Protein AF-0000000080285003 (afdb_homodimer)

pLDDT: mean 96.47, std 3.68, range [82.44, 99.0]

Nearest PDB structures (foldseek):
  4fdf-assembly1_B  TM=9.930E-01  e=4.487E-23  Mycobacterium tuberculosis
  4fdf-assembly1_A  TM=9.973E-01  e=3.218E-20  Mycobacterium tuberculosis
  3jqk-assembly1_A  TM=9.536E-01  e=2.136E-18  Thermus thermophilus HB8
  2ekn-assembly1_A  TM=9.856E-01  e=1.912E-17  Pyrococcus horikoshii OT3
  2ohd-assembly1_D  TM=9.837E-01  e=9.741E-17  Sulfurisphaera tokodaii str. 7

InterPro domains:
  IPR002820 Molybdopterin cofactor biosynthesis C (MoaC) domain [PF01967] (1-134)
  IPR023045 Molybdenum cofactor biosynthesis C [TIGR00581] (1-135)
  IPR036522 Molybdopterin cofactor biosynthesis C (MoaC) domain superfamily [G3DSA:3.30.70.640] (1-142)
  IPR036522 Molybdopterin cofactor biosynthesis C (MoaC) domain superfamily [SSF55040] (1-139)
  IPR047594 Molybdenum cofactor biosynthesis C, bacteria/eukaryotes [cd01420] (1-137)
  IPR050105 Molybdenum cofactor biosynthesis MoaA/MoaC [PTHR22960] (1-117)

Sequence (284 aa):
MVDVSGKTPTARTALAGGTVHTTAEVLGLLASDGLPKGDALATARIAGIMGAKKVPELIPLCHQIALSGVKVEFALAETAVHITATAKTNDRTGVEMEALTAVAVAGLTLHDMIKAVDPAATLDDVRLIRKDGGKAGTWERPMVDVSGKTPTARTALAGGTVHTTAEVLGLLASDGLPKGDALATARIAGIMGAKKVPELIPLCHQIALSGVKVEFALAETAVHITATAKTNDRTGVEMEALTAVAVAGLTLHDMIKAVDPAATLDDVRLIRKDGGKAGTWERP

Secondary structure (DSSP, 8-state):
----TTSPPEEEEEEEEEEEE--HHHHHHHHTT--TT--HHHHHHHHHHHHHHTHHHHSTTPPP--EEEEEEEEEE-SSEEEEEEEEEEEESS--HHHHHHHHHHHHHHHHHHHTTT-TT-EEEEEEEEEEE-TTT--EE--/----TTSPPEEEEEEEEEEEE--HHHHHHHHTT--TT--HHHHHHHHHHHHHHTHHHHSTTPPP--EEEEEEEEEE-SSEEEEEEEEEEEESS--HHHHHHHHHHHHHHHHHHHTTT-TT-EEEEEEEEEEE-TTT--EE--

Radius of gyration: 18.15 Å; Cα contacts (8 Å, |Δi|>4): 722; chains: 2; bounding box: 39×53×42 Å

Organism: Amycolatopsis orientalis (NCBI:txid31958)

Foldseek 3Di:
DDDQVPFAWAKKKWKKKKKKFAALVLLVCQVVQNFPVGNQQVVLFVQLQVQLQCLCVVPPPDDRFDWPDKGWDWDDDRGMIMIMMMTIGGGRDHSHSSRLRSNVRSNVSSCVRCCVPPVPMDMDDTGIAWMADDPVGIDGDD/DDDQVPFAWAKKKWKKKKKKFAALVLLVCQVVQNFPVGNQQVQLFVQLQVQLQCLCVVPPPDDRFDWPDKGWDWDDDRGMIMIMMMTIGGGRDHSHSSRLRSNVRSNVSSCVRCCVPPVPMDMDDTGIAWMADDPVGIDGDD

Structure (mmCIF, N/CA/C/O backbone):
data_AF-0000000080285003-model_v1
#
loop_
_entity.id
_entity.type
_entity.pdbx_description
1 polymer 'cyclic pyranopterin monophosphate synthase'
#
loop_
_atom_site.group_PDB
_atom_site.id
_atom_site.type_symbol
_atom_site.label_atom_id
_atom_site.label_alt_id
_atom_site.label_comp_id
_atom_site.label_asym_id
_atom_site.label_entity_id
_atom_site.label_seq_id
_atom_site.pdbx_PDB_ins_code
_atom_site.Cartn_x
_atom_site.Cartn_y
_atom_site.Cartn_z
_atom_site.occupancy
_atom_site.B_iso_or_equiv
_atom_site.auth_seq_id
_atom_site.auth_comp_id
_atom_site.auth_asym_id
_atom_site.auth_atom_id
_atom_site.pdbx_PDB_model_num
ATOM 1 N N . MET A 1 1 ? -0.388 -12.688 -16.797 1 90.56 1 MET A N 1
ATOM 2 C CA . MET A 1 1 ? -1.832 -12.602 -16.594 1 90.56 1 MET A CA 1
ATOM 3 C C . MET A 1 1 ? -2.518 -13.891 -17.031 1 90.56 1 MET A C 1
ATOM 5 O O . MET A 1 1 ? -2.242 -14.406 -18.109 1 90.56 1 MET A O 1
ATOM 9 N N . VAL A 1 2 ? -3.18 -14.406 -16.141 1 87.38 2 VAL A N 1
ATOM 10 C CA . VAL A 1 2 ? -3.812 -15.695 -16.391 1 87.38 2 VAL A CA 1
ATOM 11 C C . VAL A 1 2 ? -5.074 -15.5 -17.219 1 87.38 2 VAL A C 1
ATOM 13 O O . VAL A 1 2 ? -5.887 -14.617 -16.938 1 87.38 2 VAL A O 1
ATOM 16 N N . ASP A 1 3 ? -5.215 -16.406 -18.281 1 92.12 3 ASP A N 1
ATOM 17 C CA . ASP A 1 3 ? -6.402 -16.312 -19.141 1 92.12 3 ASP A CA 1
ATOM 18 C C . ASP A 1 3 ? -7.645 -16.797 -18.391 1 92.12 3 ASP A C 1
ATOM 20 O O . ASP A 1 3 ? -7.719 -17.953 -17.953 1 92.12 3 ASP A O 1
ATOM 24 N N . VAL A 1 4 ? -8.664 -15.938 -18.297 1 92 4 VAL A N 1
ATOM 25 C CA . VAL A 1 4 ? -9.859 -16.297 -17.547 1 92 4 VAL A CA 1
ATOM 26 C C . VAL A 1 4 ? -11.07 -16.312 -18.469 1 92 4 VAL A C 1
ATOM 28 O O . VAL A 1 4 ? -12.219 -16.344 -18.016 1 92 4 VAL A O 1
ATOM 31 N N . SER A 1 5 ? -10.898 -16.312 -19.766 1 92.06 5 SER A N 1
ATOM 32 C CA . SER A 1 5 ? -11.984 -16.203 -20.734 1 92.06 5 SER A CA 1
ATOM 33 C C . SER A 1 5 ? -12.938 -17.391 -20.641 1 92.06 5 SER A C 1
ATOM 35 O O . SER A 1 5 ? -14.117 -17.281 -21 1 92.06 5 SER A O 1
ATOM 37 N N . G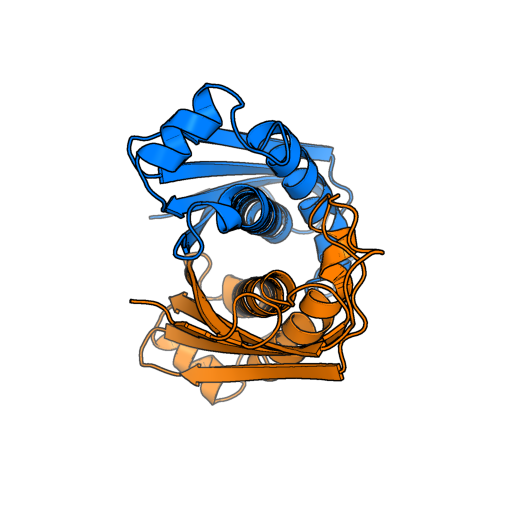LY A 1 6 ? -12.453 -18.453 -20.156 1 91.81 6 GLY A N 1
ATOM 38 C CA . GLY A 1 6 ? -13.258 -19.656 -20.062 1 91.81 6 GLY A CA 1
ATOM 39 C C . GLY A 1 6 ? -14.117 -19.703 -18.812 1 91.81 6 GLY A C 1
ATOM 40 O O . GLY A 1 6 ? -14.93 -20.625 -18.656 1 91.81 6 GLY A O 1
ATOM 41 N N . LYS A 1 7 ? -14.016 -18.797 -18.031 1 91.81 7 LYS A N 1
ATOM 42 C CA . LYS A 1 7 ? -14.766 -18.797 -16.781 1 91.81 7 LYS A CA 1
ATOM 43 C C . LYS A 1 7 ? -16.078 -18.031 -16.922 1 91.81 7 LYS A C 1
ATOM 45 O O . LYS A 1 7 ? -16.188 -17.125 -17.766 1 91.81 7 LYS A O 1
ATOM 50 N N . THR A 1 8 ? -17.047 -18.328 -16.125 1 92.94 8 THR A N 1
ATOM 51 C CA . THR A 1 8 ? -18.328 -17.625 -16.062 1 92.94 8 THR A CA 1
ATOM 52 C C . THR A 1 8 ? -18.281 -16.547 -14.992 1 92.94 8 THR A C 1
ATOM 54 O O . THR A 1 8 ? -17.828 -16.781 -13.875 1 92.94 8 THR A O 1
ATOM 57 N N . PRO A 1 9 ? -18.766 -15.367 -15.344 1 94.88 9 PRO A N 1
ATOM 58 C CA . PRO A 1 9 ? -18.812 -14.312 -14.328 1 94.88 9 PRO A CA 1
ATOM 59 C C . PRO A 1 9 ? -19.688 -14.695 -13.125 1 94.88 9 PRO A C 1
ATOM 61 O O . PRO A 1 9 ? -20.734 -15.328 -13.297 1 94.88 9 PRO A O 1
ATOM 64 N N . THR A 1 10 ? -19.281 -14.383 -11.906 1 95.5 10 THR A N 1
ATOM 65 C CA . THR A 1 10 ? -20.031 -14.562 -10.672 1 95.5 10 THR A CA 1
ATOM 66 C C . THR A 1 10 ? -19.844 -13.359 -9.75 1 95.5 10 THR A C 1
ATOM 68 O O . THR A 1 10 ? -18.938 -12.555 -9.938 1 95.5 10 THR A O 1
ATOM 71 N N . ALA A 1 11 ? -20.844 -13.234 -8.812 1 96.94 11 ALA A N 1
ATOM 72 C CA . ALA A 1 11 ? -20.656 -12.227 -7.773 1 96.94 11 ALA A CA 1
ATOM 73 C C . ALA A 1 11 ? -19.469 -12.57 -6.875 1 96.94 11 ALA A C 1
ATOM 75 O O . ALA A 1 11 ? -19.391 -13.688 -6.359 1 96.94 11 ALA A O 1
ATOM 76 N N . ARG A 1 12 ? -18.625 -11.609 -6.723 1 97.31 12 ARG A N 1
ATOM 77 C CA . ARG A 1 12 ? -17.453 -11.805 -5.887 1 97.31 12 ARG A CA 1
ATOM 78 C C . ARG A 1 12 ? -17.266 -10.641 -4.926 1 97.31 12 ARG A C 1
ATOM 80 O O . ARG A 1 12 ? -17.5 -9.484 -5.289 1 97.31 12 ARG A O 1
ATOM 87 N N . THR A 1 13 ? -16.828 -10.945 -3.723 1 98.5 13 THR A N 1
ATOM 88 C CA . THR A 1 13 ? -16.547 -9.945 -2.699 1 98.5 13 THR A CA 1
ATOM 89 C C . THR A 1 13 ? -15.25 -10.281 -1.97 1 98.5 13 THR A C 1
ATOM 91 O O . THR A 1 13 ? -14.914 -11.453 -1.791 1 98.5 13 THR A O 1
ATOM 94 N N . ALA A 1 14 ? -14.562 -9.273 -1.597 1 98.75 14 ALA A N 1
ATOM 95 C CA . ALA A 1 14 ? -13.375 -9.43 -0.76 1 98.75 14 ALA A CA 1
ATOM 96 C C . ALA A 1 14 ? -13.328 -8.367 0.335 1 98.75 14 ALA A C 1
ATOM 98 O O . ALA A 1 14 ? -13.68 -7.211 0.101 1 98.75 14 ALA A O 1
ATOM 99 N N . LEU A 1 15 ? -12.945 -8.812 1.493 1 98.94 15 LEU A N 1
ATOM 100 C CA . LEU A 1 15 ? -12.719 -7.949 2.648 1 98.94 15 LEU A CA 1
ATOM 101 C C . LEU A 1 15 ? -11.25 -7.973 3.062 1 98.94 15 LEU A C 1
ATOM 103 O O . LEU A 1 15 ? -10.672 -9.047 3.258 1 98.94 15 LEU A O 1
ATOM 107 N N . ALA A 1 16 ? -10.688 -6.82 3.174 1 98.94 16 ALA A N 1
ATOM 108 C CA . ALA A 1 16 ? -9.297 -6.695 3.615 1 98.94 16 ALA A CA 1
ATOM 109 C C . ALA A 1 16 ? -9.188 -5.734 4.797 1 98.94 16 ALA A C 1
ATOM 111 O O . ALA A 1 16 ? -10.102 -4.957 5.062 1 98.94 16 ALA A O 1
ATOM 112 N N . GLY A 1 17 ? -8.07 -5.836 5.531 1 98.94 17 GLY A N 1
ATOM 113 C CA . GLY A 1 17 ? -7.812 -4.969 6.672 1 98.94 17 GLY A CA 1
ATOM 114 C C . GLY A 1 17 ? -6.375 -4.484 6.738 1 98.94 17 GLY A C 1
ATOM 115 O O . GLY A 1 17 ? -5.504 -5.008 6.043 1 98.94 17 GLY A O 1
ATOM 116 N N . GLY A 1 18 ? -6.141 -3.477 7.5 1 98.94 18 GLY A N 1
ATOM 117 C CA . GLY A 1 18 ? -4.848 -2.904 7.844 1 98.94 18 GLY A CA 1
ATOM 118 C C . GLY A 1 18 ? -4.922 -1.922 9 1 98.94 18 GLY A C 1
ATOM 119 O O . GLY A 1 18 ? -6.012 -1.57 9.453 1 98.94 18 GLY A O 1
ATOM 120 N N . THR A 1 19 ? -3.777 -1.602 9.477 1 98.94 19 THR A N 1
ATOM 121 C CA . THR A 1 19 ? -3.738 -0.709 10.633 1 98.94 19 THR A CA 1
ATOM 122 C C . THR A 1 19 ? -2.625 0.323 10.477 1 98.94 19 THR A C 1
ATOM 124 O O . THR A 1 19 ? -1.479 -0.031 10.195 1 98.94 19 THR A O 1
ATOM 127 N N . VAL A 1 20 ? -2.969 1.572 10.625 1 98.94 20 VAL A N 1
ATOM 128 C CA . VAL A 1 20 ? -1.965 2.625 10.75 1 98.94 20 VAL A CA 1
ATOM 129 C C . VAL A 1 20 ? -1.688 2.908 12.227 1 98.94 20 VAL A C 1
ATOM 131 O O . VAL A 1 20 ? -2.584 3.32 12.961 1 98.94 20 VAL A O 1
ATOM 134 N N . HIS A 1 21 ? -0.457 2.652 12.656 1 98.88 21 HIS A N 1
ATOM 135 C CA . HIS A 1 21 ? -0.036 2.969 14.016 1 98.88 21 HIS A CA 1
ATOM 136 C C . HIS A 1 21 ? 0.568 4.367 14.094 1 98.88 21 HIS A C 1
ATOM 138 O O . HIS A 1 21 ? 1.4 4.734 13.266 1 98.88 21 HIS A O 1
ATOM 144 N N . THR A 1 22 ? 0.167 5.102 15.102 1 98.56 22 THR A N 1
ATOM 145 C CA . THR A 1 22 ? 0.636 6.465 15.328 1 98.56 22 THR A CA 1
ATOM 146 C C . THR A 1 22 ? 0.514 6.844 16.797 1 98.56 22 THR A C 1
ATOM 148 O O . THR A 1 22 ? 0.689 6 17.672 1 98.56 22 THR A O 1
ATOM 151 N N . THR A 1 23 ? 0.391 8.133 17.078 1 98.38 23 THR A N 1
ATOM 152 C CA . THR A 1 23 ? 0.404 8.578 18.469 1 98.38 23 THR A CA 1
ATOM 153 C C . THR A 1 23 ? -0.983 9.047 18.891 1 98.38 23 THR A C 1
ATOM 155 O O . THR A 1 23 ? -1.835 9.336 18.047 1 98.38 23 THR A O 1
ATOM 158 N N . ALA A 1 24 ? -1.151 9.109 20.203 1 98.12 24 ALA A N 1
ATOM 159 C CA . ALA A 1 24 ? -2.4 9.625 20.766 1 98.12 24 ALA A CA 1
ATOM 160 C C . ALA A 1 24 ? -2.645 11.062 20.328 1 98.12 24 ALA A C 1
ATOM 162 O O . ALA A 1 24 ? -3.791 11.469 20.125 1 98.12 24 ALA A O 1
ATOM 163 N N . GLU A 1 25 ? -1.63 11.781 20.219 1 97.31 25 GLU A N 1
ATOM 164 C CA . GLU A 1 25 ? -1.75 13.164 19.766 1 97.31 25 GLU A CA 1
ATOM 165 C C . GLU A 1 25 ? -2.383 13.234 18.375 1 97.31 25 GLU A C 1
ATOM 167 O O . GLU A 1 25 ? -3.314 14.008 18.156 1 97.31 25 GLU A O 1
ATOM 172 N N . VAL A 1 26 ? -1.872 12.414 17.469 1 97.44 26 VAL A N 1
ATOM 173 C CA . VAL A 1 26 ? -2.387 12.391 16.094 1 97.44 26 VAL A CA 1
ATOM 174 C C . VAL A 1 26 ? -3.855 11.969 16.109 1 97.44 26 VAL A C 1
ATOM 176 O O . VAL A 1 26 ? -4.672 12.523 15.375 1 97.44 26 VAL A O 1
ATOM 179 N N . LEU A 1 27 ? -4.191 10.984 16.953 1 97.56 27 LEU A N 1
ATOM 180 C CA . LEU A 1 27 ? -5.57 10.516 17.031 1 97.56 27 LEU A CA 1
ATOM 181 C C . LEU A 1 27 ? -6.5 11.617 17.516 1 97.56 27 LEU A C 1
ATOM 183 O O . LEU A 1 27 ? -7.645 11.719 17.062 1 97.56 27 LEU A O 1
ATOM 187 N N . GLY A 1 28 ? -6.008 12.398 18.438 1 96.25 28 GLY A N 1
ATOM 188 C CA . GLY A 1 28 ? -6.766 13.562 18.875 1 96.25 28 GLY A CA 1
ATOM 189 C C . GLY A 1 28 ? -7.031 14.555 17.75 1 96.25 28 GLY A C 1
ATOM 190 O O . GLY A 1 28 ? -8.141 15.078 17.625 1 96.25 28 GLY A O 1
ATOM 191 N N . LEU A 1 29 ? -6.047 14.75 16.938 1 95.31 29 LEU A N 1
ATOM 192 C CA . LEU A 1 29 ? -6.176 15.68 15.82 1 95.31 29 LEU A CA 1
AT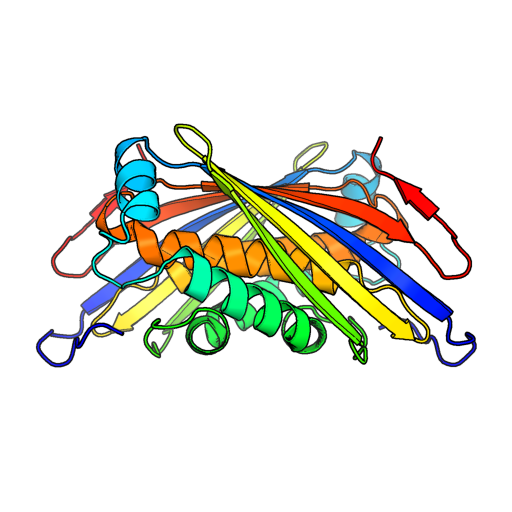OM 193 C C . LEU A 1 29 ? -7.133 15.141 14.766 1 95.31 29 LEU A C 1
ATOM 195 O O . LEU A 1 29 ? -7.895 15.898 14.164 1 95.31 29 LEU A O 1
ATOM 199 N N . LEU A 1 30 ? -7.062 13.828 14.477 1 94.19 30 LEU A N 1
ATOM 200 C CA . LEU A 1 30 ? -7.957 13.195 13.516 1 94.19 30 LEU A CA 1
ATOM 201 C C . LEU A 1 30 ? -9.414 13.328 13.953 1 94.19 30 LEU A C 1
ATOM 203 O O . LEU A 1 30 ? -10.297 13.539 13.125 1 94.19 30 LEU A O 1
ATOM 207 N N . ALA A 1 31 ? -9.609 13.203 15.234 1 90.06 31 ALA A N 1
ATOM 208 C CA . ALA A 1 31 ? -10.953 13.227 15.805 1 90.06 31 ALA A CA 1
ATOM 209 C C . ALA A 1 31 ? -11.539 14.633 15.766 1 90.06 31 ALA A C 1
ATOM 211 O O . ALA A 1 31 ? -12.758 14.805 15.656 1 90.06 31 ALA A O 1
ATOM 212 N N . SER A 1 32 ? -10.734 15.617 15.789 1 89 32 SER A N 1
ATOM 213 C CA . SER A 1 32 ? -11.188 17 15.859 1 89 32 SER A CA 1
ATOM 214 C C . SER A 1 32 ? -11.008 17.719 14.523 1 89 32 SER A C 1
ATOM 216 O O . SER A 1 32 ? -11.18 18.922 14.438 1 89 32 SER A O 1
ATOM 218 N N . ASP A 1 33 ? -10.578 17 13.484 1 82.44 33 ASP A N 1
ATOM 219 C CA . ASP A 1 33 ? -10.258 17.562 12.18 1 82.44 33 ASP A CA 1
ATOM 220 C C . ASP A 1 33 ? -9.227 18.688 12.312 1 82.44 33 ASP A C 1
ATOM 222 O O . ASP A 1 33 ? -9.406 19.766 11.734 1 82.44 33 ASP A O 1
ATOM 226 N N . GLY A 1 34 ? -8.305 18.453 13.133 1 85 34 GLY A N 1
ATOM 227 C CA . GLY A 1 34 ? -7.328 19.469 13.492 1 85 34 GLY A CA 1
ATOM 228 C C . GLY A 1 34 ? -6.027 19.359 12.727 1 85 34 GLY A C 1
ATOM 229 O O . GLY A 1 34 ? -5.043 20.016 13.055 1 85 34 GLY A O 1
ATOM 230 N N . LEU A 1 35 ? -6.051 18.562 11.695 1 89.94 35 LEU A N 1
ATOM 231 C CA . LEU A 1 35 ? -4.816 18.391 10.938 1 89.94 35 LEU A CA 1
ATOM 232 C C . LEU A 1 35 ? -4.633 19.516 9.93 1 89.94 35 LEU A C 1
ATOM 234 O O . LEU A 1 35 ? -5.605 19.984 9.328 1 89.94 35 LEU A O 1
ATOM 238 N N . PRO A 1 36 ? -3.42 19.906 9.727 1 82.62 36 PRO A N 1
ATOM 239 C CA . PRO A 1 36 ? -3.135 21.016 8.805 1 82.62 36 PRO A CA 1
ATOM 240 C C . PRO A 1 36 ? -3.67 20.766 7.395 1 82.62 36 PRO A C 1
ATOM 242 O O . PRO A 1 36 ? -4.074 21.703 6.707 1 82.62 36 PRO A O 1
ATOM 245 N N . LYS A 1 37 ? -3.65 19.562 6.934 1 85.81 37 LYS A N 1
ATOM 246 C CA . LYS A 1 37 ? -4 19.25 5.551 1 85.81 37 LYS A CA 1
ATOM 247 C C . LYS A 1 37 ? -5.504 19.031 5.398 1 85.81 37 LYS A C 1
ATOM 249 O O . LYS A 1 37 ? -5.996 18.828 4.289 1 85.81 37 LYS A O 1
ATOM 254 N N . GLY A 1 38 ? -6.23 18.984 6.512 1 88.62 38 GLY A N 1
ATOM 255 C CA . GLY A 1 38 ? -7.68 18.859 6.422 1 88.62 38 GLY A CA 1
ATOM 256 C C . GLY A 1 38 ? -8.195 17.516 6.887 1 88.62 38 GLY A C 1
ATOM 257 O O . GLY A 1 38 ? -7.598 16.875 7.758 1 88.62 38 GLY A O 1
ATOM 258 N N . ASP A 1 39 ? -9.367 17.141 6.359 1 93.88 39 ASP A N 1
ATOM 259 C CA . ASP A 1 39 ? -10.062 15.922 6.785 1 93.88 39 ASP A CA 1
ATOM 260 C C . ASP A 1 39 ? -9.336 14.672 6.281 1 93.88 39 ASP A C 1
ATOM 262 O O . ASP A 1 39 ? -9.594 14.203 5.168 1 93.88 39 ASP A O 1
ATOM 266 N N . ALA A 1 40 ? -8.57 14.125 7.164 1 96.94 40 ALA A N 1
ATOM 267 C CA . ALA A 1 40 ? -7.688 13.023 6.805 1 96.94 40 ALA A CA 1
ATOM 268 C C . ALA A 1 40 ? -8.484 11.758 6.488 1 96.94 40 ALA A C 1
ATOM 270 O O . ALA A 1 40 ? -8.156 11.031 5.547 1 96.94 40 ALA A O 1
ATOM 271 N N . LEU A 1 41 ? -9.508 11.477 7.246 1 97.62 41 LEU A N 1
ATOM 272 C CA . LEU A 1 41 ? -10.273 10.25 7.074 1 97.62 41 LEU A CA 1
ATOM 273 C C . LEU A 1 41 ? -11.062 10.273 5.766 1 97.62 41 LEU A C 1
ATOM 275 O O . LEU A 1 41 ? -11.086 9.281 5.035 1 97.62 41 LEU A O 1
ATOM 279 N N . ALA A 1 42 ? -11.695 11.398 5.473 1 97.5 42 ALA A N 1
ATOM 280 C CA . ALA A 1 42 ? -12.414 11.523 4.211 1 97.5 42 ALA A CA 1
ATOM 281 C C . ALA A 1 42 ? -11.469 11.422 3.021 1 97.5 42 ALA A C 1
ATOM 283 O O . ALA A 1 42 ? -11.781 10.773 2.02 1 97.5 42 ALA A O 1
ATOM 284 N N . THR A 1 43 ? -10.367 12.07 3.115 1 98 43 THR A N 1
ATOM 285 C CA . THR A 1 43 ? -9.367 12.023 2.055 1 98 43 THR A CA 1
ATOM 286 C C . THR A 1 43 ? -8.867 10.602 1.84 1 98 43 THR A C 1
ATOM 288 O O . THR A 1 43 ? -8.758 10.141 0.701 1 98 43 THR A O 1
ATOM 291 N N . ALA A 1 44 ? -8.555 9.898 2.904 1 98.62 44 ALA A N 1
ATOM 292 C CA . ALA A 1 44 ? -8.062 8.523 2.834 1 98.62 44 ALA A CA 1
ATOM 293 C C . ALA A 1 44 ? -9.125 7.586 2.26 1 98.62 44 ALA A C 1
ATOM 295 O O . ALA A 1 44 ? -8.805 6.652 1.521 1 98.62 44 ALA A O 1
ATOM 296 N N . ARG A 1 45 ? -10.375 7.82 2.645 1 98.75 45 ARG A N 1
ATOM 297 C CA . ARG A 1 45 ? -11.469 7.004 2.123 1 98.75 45 ARG A CA 1
ATOM 298 C C . ARG A 1 45 ? -11.547 7.102 0.603 1 98.75 45 ARG A C 1
ATOM 300 O O . ARG A 1 45 ? -11.617 6.078 -0.086 1 98.75 45 ARG A O 1
ATOM 307 N N . ILE A 1 46 ? -11.508 8.297 0.112 1 98.69 46 ILE A N 1
ATOM 308 C CA . ILE A 1 46 ? -11.594 8.508 -1.329 1 98.69 46 ILE A CA 1
ATOM 309 C C . ILE A 1 46 ? -10.359 7.926 -2.014 1 98.69 46 ILE A C 1
ATOM 311 O O . ILE A 1 46 ? -10.477 7.273 -3.055 1 98.69 46 ILE A O 1
ATOM 315 N N . ALA A 1 47 ? -9.203 8.164 -1.414 1 98.88 47 ALA A N 1
ATOM 316 C CA . ALA A 1 47 ? -7.965 7.625 -1.975 1 98.88 47 ALA A CA 1
ATOM 317 C C . ALA A 1 47 ? -8.016 6.102 -2.062 1 98.88 47 ALA A C 1
ATOM 319 O O . ALA A 1 47 ? -7.598 5.52 -3.066 1 98.88 47 ALA A O 1
ATOM 320 N N . GLY A 1 48 ? -8.492 5.465 -0.977 1 98.94 48 GLY A N 1
ATOM 321 C CA . GLY A 1 48 ? -8.633 4.02 -0.991 1 98.94 48 GLY A CA 1
ATOM 322 C C . GLY A 1 48 ? -9.531 3.518 -2.102 1 98.94 48 GLY A C 1
ATOM 323 O O . GLY A 1 48 ? -9.195 2.564 -2.805 1 98.94 48 GLY A O 1
ATOM 324 N N . ILE A 1 49 ? -10.672 4.184 -2.268 1 98.88 49 ILE A N 1
ATOM 325 C CA . ILE A 1 49 ? -11.609 3.814 -3.316 1 98.88 49 ILE A CA 1
ATOM 326 C C . ILE A 1 49 ? -10.953 3.975 -4.684 1 98.88 49 ILE A C 1
ATOM 328 O O . ILE A 1 49 ? -11.023 3.074 -5.523 1 98.88 49 ILE A O 1
ATOM 332 N N . MET A 1 50 ? -10.281 5.051 -4.883 1 98.62 50 MET A N 1
ATOM 333 C CA . MET A 1 50 ? -9.617 5.309 -6.16 1 98.62 50 MET A CA 1
ATOM 334 C C . MET A 1 50 ? -8.477 4.316 -6.387 1 98.62 50 MET A C 1
ATOM 336 O O . MET A 1 50 ? -8.25 3.881 -7.516 1 98.62 50 MET A O 1
ATOM 340 N N . GLY A 1 51 ? -7.766 3.977 -5.312 1 98.75 51 GLY A N 1
ATOM 341 C CA . GLY A 1 51 ? -6.715 2.975 -5.402 1 98.75 51 GLY A CA 1
ATOM 342 C C . GLY A 1 51 ? -7.219 1.623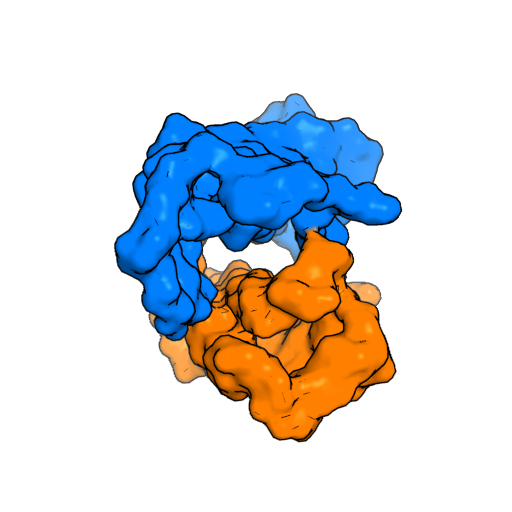 -5.871 1 98.75 51 GLY A C 1
ATOM 343 O O . GLY A 1 51 ? -6.582 0.972 -6.703 1 98.75 51 GLY A O 1
ATOM 344 N N . ALA A 1 52 ? -8.336 1.269 -5.363 1 98.81 52 ALA A N 1
ATOM 345 C CA . ALA A 1 52 ? -8.945 0.006 -5.777 1 98.81 52 ALA A CA 1
ATOM 346 C C . ALA A 1 52 ? -9.188 -0.014 -7.285 1 98.81 52 ALA A C 1
ATOM 348 O O . ALA A 1 52 ? -9.062 -1.06 -7.926 1 98.81 52 ALA A O 1
ATOM 349 N N . LYS A 1 53 ? -9.539 1.094 -7.824 1 98.38 53 LYS A N 1
ATOM 350 C CA . LYS A 1 53 ? -9.883 1.202 -9.242 1 98.38 53 LYS A CA 1
ATOM 351 C C . LYS A 1 53 ? -8.633 1.182 -10.109 1 98.38 53 LYS A C 1
ATOM 353 O O . LYS A 1 53 ? -8.719 1.008 -11.328 1 98.38 53 LYS A O 1
ATOM 358 N N . LYS A 1 54 ? -7.477 1.285 -9.555 1 98.38 54 LYS A N 1
ATOM 359 C CA . LYS A 1 54 ? -6.238 1.431 -10.32 1 98.38 54 LYS A CA 1
ATOM 360 C C . LYS A 1 54 ? -5.391 0.164 -10.234 1 98.38 54 LYS A C 1
ATOM 362 O O . LYS A 1 54 ? -4.242 0.152 -10.68 1 98.38 54 LYS A O 1
ATOM 367 N N . VAL A 1 55 ? -5.93 -0.905 -9.711 1 98.56 55 VAL A N 1
ATOM 368 C CA . VAL A 1 55 ? -5.176 -2.117 -9.422 1 98.56 55 VAL A CA 1
ATOM 369 C C . VAL A 1 55 ? -4.516 -2.637 -10.695 1 98.56 55 VAL A C 1
ATOM 371 O O . VAL A 1 55 ? -3.316 -2.924 -10.711 1 98.56 55 VAL A O 1
ATOM 374 N N . PRO A 1 56 ? -5.211 -2.68 -11.8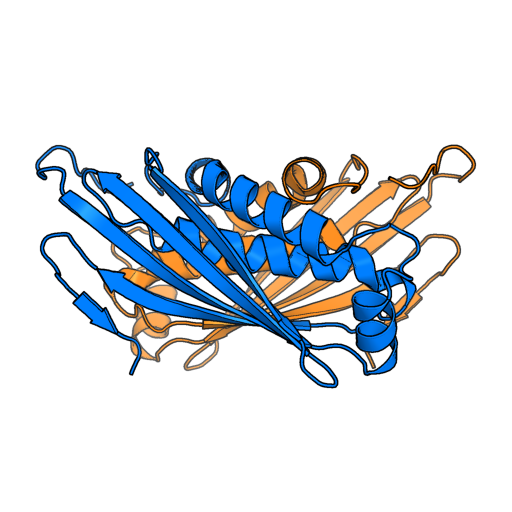44 1 97.81 56 PRO A N 1
ATOM 375 C CA . PRO A 1 56 ? -4.543 -3.223 -13.031 1 97.81 56 PRO A CA 1
ATOM 376 C C . PRO A 1 56 ? -3.395 -2.342 -13.516 1 97.81 56 PRO A C 1
ATOM 378 O O . PRO A 1 56 ? -2.506 -2.818 -14.227 1 97.81 56 PRO A O 1
ATOM 381 N N . GLU A 1 57 ? -3.312 -1.089 -13.078 1 97.94 57 GLU A N 1
ATOM 382 C CA . GLU A 1 57 ? -2.227 -0.184 -13.445 1 97.94 57 GLU A CA 1
ATOM 383 C C . GLU A 1 57 ? -1.054 -0.31 -12.477 1 97.94 57 GLU A C 1
ATOM 385 O O . GLU A 1 57 ? 0.089 -0.017 -12.836 1 97.94 57 GLU A O 1
ATOM 390 N N . LEU A 1 58 ? -1.318 -0.727 -11.289 1 98.5 58 LEU A N 1
ATOM 391 C CA . LEU A 1 58 ? -0.327 -0.737 -10.219 1 98.5 58 LEU A CA 1
ATOM 392 C C . LEU A 1 58 ? 0.328 -2.109 -10.102 1 98.5 58 LEU A C 1
ATOM 394 O O . LEU A 1 58 ? 1.53 -2.207 -9.844 1 98.5 58 LEU A O 1
ATOM 398 N N . ILE A 1 59 ? -0.51 -3.152 -10.172 1 98.38 59 ILE A N 1
ATOM 399 C CA . ILE A 1 59 ? -0.064 -4.527 -9.961 1 98.38 59 ILE A CA 1
ATOM 400 C C . ILE A 1 59 ? -0.035 -5.27 -11.297 1 98.38 59 ILE A C 1
ATOM 402 O O . ILE A 1 59 ? -1.082 -5.645 -11.828 1 98.38 59 ILE A O 1
ATOM 406 N N . PRO A 1 60 ? 1.161 -5.59 -11.672 1 96.81 60 PRO A N 1
ATOM 407 C CA . PRO A 1 60 ? 1.278 -6.297 -12.945 1 96.81 60 PRO A CA 1
ATOM 408 C C . PRO A 1 60 ? 0.536 -7.633 -12.953 1 96.81 60 PRO A C 1
ATOM 410 O O . PRO A 1 60 ? 0.471 -8.312 -11.93 1 96.81 60 PRO A O 1
ATOM 413 N N . LEU A 1 61 ? -0.076 -7.965 -14.102 1 94.69 61 LEU A N 1
ATOM 414 C CA . LEU A 1 61 ? -0.684 -9.258 -14.383 1 94.69 61 LEU A CA 1
ATOM 415 C C . LEU A 1 61 ? -2.092 -9.336 -13.797 1 94.69 61 LEU A C 1
ATOM 417 O O . LEU A 1 61 ? -2.777 -10.352 -13.953 1 94.69 61 LEU A O 1
ATOM 421 N N . CYS A 1 62 ? -2.5 -8.336 -13 1 96 62 CYS A N 1
ATOM 422 C CA . CYS A 1 62 ? -3.889 -8.305 -12.562 1 96 62 CYS A CA 1
ATOM 423 C C . CYS A 1 62 ? -4.824 -8.008 -13.727 1 96 62 CYS A C 1
ATOM 425 O O . CYS A 1 62 ? -4.477 -7.254 -14.633 1 96 62 CYS A O 1
ATOM 427 N N . HIS A 1 63 ? -5.926 -8.539 -13.734 1 95.94 63 HIS A N 1
ATOM 428 C CA . HIS A 1 63 ? -6.957 -8.289 -14.734 1 95.94 63 HIS A CA 1
ATOM 429 C C . HIS A 1 63 ? -7.656 -6.957 -14.484 1 95.94 63 HIS A C 1
ATOM 431 O O . HIS A 1 63 ? -7.691 -6.469 -13.352 1 95.94 63 HIS A O 1
ATOM 437 N N . GLN A 1 64 ? -8.219 -6.371 -15.523 1 95.25 64 GLN A N 1
ATOM 438 C CA . GLN A 1 64 ? -9.164 -5.27 -15.359 1 95.25 64 GLN A CA 1
ATOM 439 C C . GLN A 1 64 ? -10.531 -5.781 -14.914 1 95.25 64 GLN A C 1
ATOM 441 O O . GLN A 1 64 ? -11.141 -6.613 -15.586 1 95.25 64 GLN A O 1
ATOM 446 N N . ILE A 1 65 ? -10.891 -5.336 -13.828 1 95.19 65 ILE A N 1
ATOM 447 C CA . ILE A 1 65 ? -12.156 -5.797 -13.258 1 95.19 65 ILE A CA 1
ATOM 448 C C . ILE A 1 65 ? -13.133 -4.633 -13.156 1 95.19 65 ILE A C 1
ATOM 450 O O . ILE A 1 65 ? -12.758 -3.531 -12.742 1 95.19 65 ILE A O 1
ATOM 454 N N . ALA A 1 66 ? -14.367 -4.859 -13.578 1 96.06 66 ALA A N 1
ATOM 455 C CA . ALA A 1 66 ? -15.422 -3.867 -13.359 1 96.06 66 ALA A CA 1
ATOM 456 C C . ALA A 1 66 ? -15.945 -3.93 -11.922 1 96.06 66 ALA A C 1
ATOM 458 O O . ALA A 1 66 ? -16.797 -4.754 -11.602 1 96.06 66 ALA A O 1
ATOM 459 N N . LEU A 1 67 ? -15.531 -3.01 -11.109 1 98.12 67 LEU A N 1
ATOM 460 C CA . LEU A 1 67 ? -15.945 -2.975 -9.711 1 98.12 67 LEU A CA 1
ATOM 461 C C . LEU A 1 67 ? -17.391 -2.482 -9.586 1 98.12 67 LEU A C 1
ATOM 463 O O . LEU A 1 67 ? -17.766 -1.483 -10.195 1 98.12 67 LEU A O 1
ATOM 467 N N . SER A 1 68 ? -18.156 -3.188 -8.812 1 98 68 SER A N 1
ATOM 468 C CA . SER A 1 68 ? -19.516 -2.762 -8.555 1 98 68 SER A CA 1
ATOM 469 C C . SER A 1 68 ? -19.625 -1.956 -7.27 1 98 68 SER A C 1
ATOM 471 O O . SER A 1 68 ? -20.609 -1.25 -7.047 1 98 68 SER A O 1
ATOM 473 N N . GLY A 1 69 ? -18.672 -2.098 -6.414 1 98.56 69 GLY A N 1
ATOM 474 C CA . GLY A 1 69 ? -18.656 -1.348 -5.168 1 98.56 69 GLY A CA 1
ATOM 475 C C . GLY A 1 69 ? -17.344 -1.457 -4.418 1 98.56 69 GLY A C 1
ATOM 476 O O . GLY A 1 69 ? -16.703 -2.518 -4.406 1 98.56 69 GLY A O 1
ATOM 477 N N . VAL A 1 70 ? -16.969 -0.397 -3.83 1 98.88 70 VAL A N 1
ATOM 478 C CA . VAL A 1 70 ? -15.836 -0.343 -2.9 1 98.88 70 VAL A CA 1
ATOM 479 C C . VAL A 1 70 ? -16.219 0.497 -1.682 1 98.88 70 VAL A C 1
ATOM 481 O O . VAL A 1 70 ? -16.703 1.622 -1.821 1 98.88 70 VAL A O 1
ATOM 484 N N . LYS A 1 71 ? -16.078 -0.099 -0.563 1 98.88 71 LYS A N 1
ATOM 485 C CA . LYS A 1 71 ? -16.328 0.591 0.697 1 98.88 71 LYS A CA 1
ATOM 486 C C . LYS A 1 71 ? -15.102 0.584 1.592 1 98.88 71 LYS A C 1
ATOM 488 O O . LYS A 1 71 ? -14.477 -0.46 1.786 1 98.88 71 LYS A O 1
ATOM 493 N N . VAL A 1 72 ? -14.703 1.717 2.088 1 98.94 72 VAL A N 1
ATOM 494 C CA . VAL A 1 72 ? -13.578 1.86 3.004 1 98.94 72 VAL A CA 1
ATOM 495 C C . VAL A 1 72 ? -14.062 2.445 4.328 1 98.94 72 VAL A C 1
ATOM 497 O O . VAL A 1 72 ? -14.742 3.473 4.348 1 98.94 72 VAL A O 1
ATOM 500 N N . GLU A 1 73 ? -13.688 1.795 5.398 1 98.88 73 GLU A N 1
ATOM 501 C CA . GLU A 1 73 ? -14.125 2.213 6.73 1 98.88 73 GLU A CA 1
ATOM 502 C C . GLU A 1 73 ? -12.938 2.314 7.688 1 98.88 73 GLU A C 1
ATOM 504 O O . GLU A 1 73 ? -11.906 1.677 7.473 1 98.88 73 GLU A O 1
ATOM 509 N N . PHE A 1 74 ? -13.195 3.166 8.711 1 98.69 74 PHE A N 1
ATOM 510 C CA . PHE A 1 74 ? -12.148 3.398 9.703 1 98.69 74 PHE A CA 1
ATOM 511 C C . PHE A 1 74 ? -12.688 3.203 11.117 1 98.69 74 PHE A C 1
ATOM 513 O O . PHE A 1 74 ? -13.836 3.559 11.406 1 98.69 74 PHE A O 1
ATOM 520 N N . ALA A 1 75 ? -11.883 2.666 11.969 1 98.62 75 ALA A N 1
ATOM 521 C CA . ALA A 1 75 ? -12.102 2.65 13.406 1 98.62 75 ALA A CA 1
ATOM 522 C C . ALA A 1 75 ? -10.898 3.221 14.148 1 98.62 75 ALA A C 1
ATOM 524 O O . ALA A 1 75 ? -9.773 2.723 14.008 1 98.62 75 ALA A O 1
ATOM 525 N N . LEU A 1 76 ? -11.141 4.254 14.984 1 97.56 76 LEU A N 1
ATOM 526 C C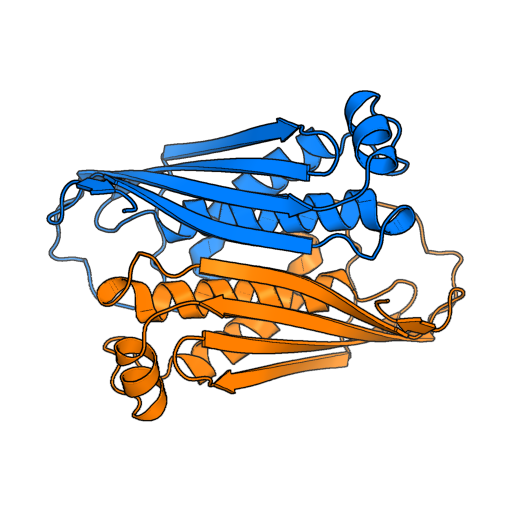A . LEU A 1 76 ? -10.055 4.91 15.703 1 97.56 76 LEU A CA 1
ATOM 527 C C . LEU A 1 76 ? -9.828 4.254 17.062 1 97.56 76 LEU A C 1
ATOM 529 O O . LEU A 1 76 ? -10.781 3.955 17.781 1 97.56 76 LEU A O 1
ATOM 533 N N . ALA A 1 77 ? -8.641 3.93 17.328 1 97.81 77 ALA A N 1
ATOM 534 C CA . ALA A 1 77 ? -8.195 3.512 18.656 1 97.81 77 ALA A CA 1
ATOM 535 C C . ALA A 1 77 ? -7.371 4.605 19.328 1 97.81 77 ALA A C 1
ATOM 537 O O . ALA A 1 77 ? -7.426 5.77 18.938 1 97.81 77 ALA A O 1
ATOM 538 N N . GLU A 1 78 ? -6.699 4.281 20.422 1 97.81 78 GLU A N 1
ATOM 539 C CA . GLU A 1 78 ? -5.922 5.273 21.172 1 97.81 78 GLU A CA 1
ATOM 540 C C . GLU A 1 78 ? -4.703 5.727 20.375 1 97.81 78 GLU A C 1
ATOM 542 O O . GLU A 1 78 ? -4.336 6.906 20.406 1 97.81 78 GLU A O 1
ATOM 547 N N . THR A 1 79 ? -4.062 4.738 19.688 1 98.69 79 THR A N 1
ATOM 548 C CA . THR A 1 79 ? -2.832 5.082 18.984 1 98.69 79 THR A CA 1
ATOM 549 C C . THR A 1 79 ? -2.801 4.43 17.609 1 98.69 79 THR A C 1
ATOM 551 O O . THR A 1 79 ? -1.73 4.07 17.109 1 98.69 79 THR A O 1
ATOM 554 N N . ALA A 1 80 ? -4.027 4.125 17.078 1 98.81 80 ALA A N 1
ATOM 555 C CA . ALA A 1 80 ? -4.059 3.449 15.781 1 98.81 80 ALA A CA 1
ATOM 556 C C . ALA A 1 80 ? -5.363 3.732 15.047 1 98.81 80 ALA A C 1
ATOM 558 O O . ALA A 1 80 ? -6.379 4.051 15.664 1 98.81 80 ALA A O 1
ATOM 559 N N . VAL A 1 81 ? -5.301 3.688 13.758 1 98.81 81 VAL A N 1
ATOM 560 C CA . VAL A 1 81 ? -6.48 3.691 12.898 1 98.81 81 VAL A CA 1
ATOM 561 C C . VAL A 1 81 ? -6.613 2.34 12.203 1 98.81 81 VAL A C 1
ATOM 563 O O . VAL A 1 81 ? -5.75 1.952 11.414 1 98.81 81 VAL A O 1
ATOM 566 N N . HIS A 1 82 ? -7.66 1.628 12.516 1 98.94 82 HIS A N 1
ATOM 567 C CA . HIS A 1 82 ? -7.973 0.395 11.805 1 98.94 82 HIS A CA 1
ATOM 568 C C . HIS A 1 82 ? -8.734 0.683 10.516 1 98.94 82 HIS A C 1
ATOM 570 O O . HIS A 1 82 ? -9.688 1.467 10.516 1 98.94 82 HIS A O 1
ATOM 576 N N . ILE A 1 83 ? -8.305 0.077 9.461 1 98.94 83 ILE A N 1
ATOM 577 C CA . ILE A 1 83 ? -8.906 0.268 8.148 1 98.94 83 ILE A CA 1
ATOM 578 C C . ILE A 1 83 ? -9.508 -1.048 7.656 1 98.94 83 ILE A C 1
ATOM 580 O O . ILE A 1 83 ? -8.883 -2.104 7.766 1 98.94 83 ILE A O 1
ATOM 584 N N . THR A 1 84 ? -10.656 -1.018 7.156 1 98.94 84 THR A N 1
ATOM 585 C CA . THR A 1 84 ? -11.234 -2.135 6.418 1 98.94 84 THR A CA 1
ATOM 586 C C . THR A 1 84 ? -11.758 -1.675 5.062 1 98.94 84 THR A C 1
ATOM 588 O O . THR A 1 84 ? -12.25 -0.554 4.93 1 98.94 84 THR A O 1
ATOM 591 N N . ALA A 1 85 ? -11.617 -2.502 4.07 1 98.94 85 ALA A N 1
ATOM 592 C CA . ALA A 1 85 ? -12.133 -2.225 2.73 1 98.94 85 ALA A CA 1
ATOM 593 C C . ALA A 1 85 ? -12.844 -3.441 2.152 1 98.94 85 ALA A C 1
ATOM 595 O O . ALA A 1 85 ? -12.352 -4.566 2.256 1 98.94 85 ALA A O 1
ATOM 596 N N . THR A 1 86 ? -13.977 -3.201 1.623 1 98.94 86 THR A N 1
ATOM 597 C CA . THR A 1 86 ? -14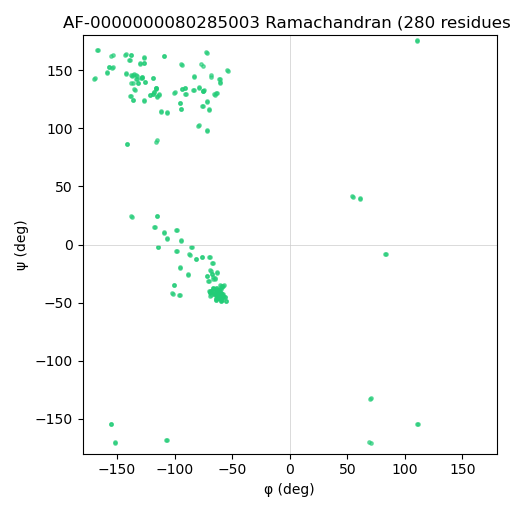.734 -4.219 0.903 1 98.94 86 THR A CA 1
ATOM 598 C C . THR A 1 86 ? -14.828 -3.875 -0.581 1 98.94 86 THR A C 1
ATOM 600 O O . THR A 1 86 ? -15.203 -2.758 -0.941 1 98.94 86 THR A O 1
ATOM 603 N N . ALA A 1 87 ? -14.5 -4.797 -1.416 1 98.88 87 ALA A N 1
ATOM 604 C CA . ALA A 1 87 ? -14.633 -4.656 -2.863 1 98.88 87 ALA A CA 1
ATOM 605 C C . ALA A 1 87 ? -15.586 -5.711 -3.426 1 98.88 87 ALA A C 1
ATOM 607 O O . ALA A 1 87 ? -15.586 -6.859 -2.977 1 98.88 87 ALA A O 1
ATOM 608 N N . LYS A 1 88 ? -16.328 -5.297 -4.391 1 98.69 88 LYS A N 1
ATOM 609 C CA . LYS A 1 88 ? -17.328 -6.176 -4.996 1 98.69 88 LYS A CA 1
ATOM 610 C C . LYS A 1 88 ? -17.281 -6.074 -6.52 1 98.69 88 LYS A C 1
ATOM 612 O O . LYS A 1 88 ? -16.984 -5.016 -7.07 1 98.69 88 LYS A O 1
ATOM 617 N N . THR A 1 89 ? -17.578 -7.219 -7.145 1 98 89 THR A N 1
ATOM 618 C CA . THR A 1 89 ? -17.688 -7.254 -8.602 1 98 89 THR A CA 1
ATOM 619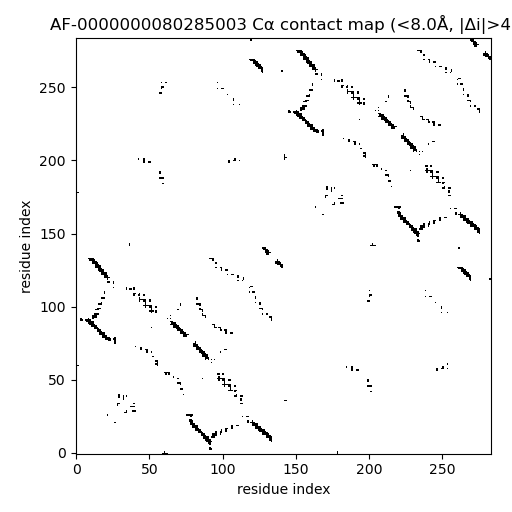 C C . THR A 1 89 ? -18.594 -8.398 -9.039 1 98 89 THR A C 1
ATOM 621 O O . THR A 1 89 ? -19 -9.227 -8.219 1 98 89 THR A O 1
ATOM 624 N N . ASN A 1 90 ? -19.062 -8.344 -10.25 1 96.62 90 ASN A N 1
ATOM 625 C CA . ASN A 1 90 ? -19.578 -9.484 -11 1 96.62 90 ASN A CA 1
ATOM 626 C C . ASN A 1 90 ? -18.719 -9.789 -12.227 1 96.62 90 ASN A C 1
ATOM 628 O O . ASN A 1 90 ? -18.953 -9.242 -13.305 1 96.62 90 ASN A O 1
ATOM 632 N N . ASP A 1 91 ? -17.734 -10.641 -12 1 95 91 ASP A N 1
ATOM 633 C CA . ASP A 1 91 ? -16.734 -10.859 -13.039 1 95 91 ASP A CA 1
ATOM 634 C C . ASP A 1 91 ? -16.125 -12.258 -12.945 1 95 91 ASP A C 1
ATOM 636 O O . ASP A 1 91 ? -16.703 -13.141 -12.305 1 95 91 ASP A O 1
ATOM 640 N N . ARG A 1 92 ? -15.078 -12.578 -13.68 1 93.81 92 ARG A N 1
ATOM 641 C CA . ARG A 1 92 ? -14.539 -13.914 -13.875 1 93.81 92 ARG A CA 1
ATOM 642 C C . ARG A 1 92 ? -13.359 -14.172 -12.938 1 93.81 92 ARG A C 1
ATOM 644 O O . ARG A 1 92 ? -12.852 -15.297 -12.875 1 93.81 92 ARG A O 1
ATOM 651 N N . THR A 1 93 ? -12.945 -13.141 -12.203 1 92.75 93 THR A N 1
ATOM 652 C CA . THR A 1 93 ? -11.828 -13.297 -11.273 1 92.75 93 THR A CA 1
ATOM 653 C C . THR A 1 93 ? -12.07 -12.492 -10 1 92.75 93 THR A C 1
ATOM 655 O O . THR A 1 93 ? -12.953 -11.641 -9.953 1 92.75 93 THR A O 1
ATOM 658 N N . GLY A 1 94 ? -11.328 -12.797 -8.969 1 93.88 94 GLY A N 1
ATOM 659 C CA . GLY A 1 94 ? -11.547 -12.219 -7.656 1 93.88 94 GLY A CA 1
ATOM 660 C C . GLY A 1 94 ? -11.133 -10.758 -7.566 1 93.88 94 GLY A C 1
ATOM 661 O O . GLY A 1 94 ? -10.469 -10.242 -8.469 1 93.88 94 GLY A O 1
ATOM 662 N N . VAL A 1 95 ? -11.586 -10.125 -6.508 1 97.5 95 VAL A N 1
ATOM 663 C CA . VAL A 1 95 ? -11.344 -8.703 -6.285 1 97.5 95 VAL A CA 1
ATOM 664 C C . VAL A 1 95 ? -10.477 -8.516 -5.043 1 97.5 95 VAL A C 1
ATOM 666 O O . VAL A 1 95 ? -10.562 -7.484 -4.371 1 97.5 95 VAL A O 1
ATOM 669 N N . GLU A 1 96 ? -9.695 -9.547 -4.68 1 98.25 96 GLU A N 1
ATOM 670 C CA . GLU A 1 96 ? -8.867 -9.5 -3.48 1 98.25 96 GLU A CA 1
ATOM 671 C C . GLU A 1 96 ? -7.863 -8.352 -3.539 1 98.25 96 GLU A C 1
ATOM 673 O O . GLU A 1 96 ? -7.711 -7.605 -2.572 1 98.25 96 GLU A O 1
ATOM 678 N N . MET A 1 97 ? -7.281 -8.219 -4.676 1 98.75 97 MET A N 1
ATOM 679 C CA . MET A 1 97 ? -6.23 -7.211 -4.801 1 98.75 97 MET A CA 1
ATOM 680 C C . MET A 1 97 ? -6.812 -5.805 -4.746 1 98.75 97 MET A C 1
ATOM 682 O O . MET A 1 97 ? -6.172 -4.883 -4.234 1 98.75 97 MET A O 1
ATOM 686 N N . GLU A 1 98 ? -8.031 -5.645 -5.234 1 98.88 98 GLU A N 1
ATOM 687 C CA . GLU A 1 98 ? -8.711 -4.352 -5.125 1 98.88 98 GLU A CA 1
ATOM 688 C C . GLU A 1 98 ? -8.953 -3.979 -3.668 1 98.88 98 GLU A C 1
ATOM 690 O O . GLU A 1 98 ? -8.719 -2.836 -3.266 1 98.88 98 GLU A O 1
ATOM 695 N N . ALA A 1 99 ? -9.414 -4.949 -2.875 1 98.94 99 ALA A N 1
ATOM 696 C CA . ALA A 1 99 ? -9.633 -4.695 -1.453 1 98.94 99 ALA A CA 1
ATOM 697 C C . ALA A 1 99 ? -8.32 -4.379 -0.746 1 98.94 99 ALA A C 1
ATOM 699 O O . ALA A 1 99 ? -8.234 -3.41 0.015 1 98.94 99 ALA A O 1
ATOM 700 N N . LEU A 1 100 ? -7.328 -5.16 -1.008 1 98.94 100 LEU A N 1
ATOM 701 C CA . LEU A 1 100 ? -6.016 -4.984 -0.394 1 98.94 100 LEU A CA 1
ATOM 702 C C . LEU A 1 100 ? -5.414 -3.637 -0.776 1 98.94 100 LEU A C 1
ATOM 704 O O . LEU A 1 100 ? -4.879 -2.926 0.078 1 98.94 100 LEU A O 1
ATOM 708 N N . THR A 1 101 ? -5.504 -3.285 -2.021 1 98.94 101 THR A N 1
ATOM 709 C CA . THR A 1 101 ? -4.945 -2.025 -2.5 1 98.94 101 THR A CA 1
ATOM 710 C C . THR A 1 101 ? -5.695 -0.838 -1.898 1 98.94 101 THR A C 1
ATOM 712 O O . THR A 1 101 ? -5.086 0.184 -1.571 1 98.94 101 THR A O 1
ATOM 715 N N . ALA A 1 102 ? -7.012 -0.989 -1.773 1 98.94 102 ALA A N 1
ATOM 716 C CA . ALA A 1 102 ? -7.789 0.061 -1.12 1 98.94 102 ALA A CA 1
ATOM 717 C C . ALA A 1 102 ? -7.266 0.338 0.286 1 98.94 102 ALA A C 1
ATOM 719 O O . ALA A 1 102 ? -7.078 1.495 0.669 1 98.94 102 ALA A O 1
ATOM 720 N N . VAL A 1 103 ? -7.004 -0.705 1.02 1 98.94 103 VAL A N 1
ATOM 721 C CA . VAL A 1 103 ? -6.5 -0.578 2.383 1 98.94 103 VAL A CA 1
ATOM 722 C C . VAL A 1 103 ? -5.125 0.086 2.365 1 98.94 103 VAL A C 1
ATOM 724 O O . VAL A 1 103 ? -4.867 1.013 3.137 1 98.94 103 VAL A O 1
ATOM 727 N N . ALA A 1 104 ? -4.25 -0.375 1.521 1 98.94 104 ALA A N 1
ATOM 728 C CA . ALA A 1 104 ? -2.879 0.126 1.468 1 98.94 104 ALA A CA 1
ATOM 729 C C . ALA A 1 104 ? -2.85 1.605 1.093 1 98.94 104 ALA A C 1
ATOM 731 O O . ALA A 1 104 ? -2.164 2.402 1.737 1 98.94 104 ALA A O 1
ATOM 732 N N . VAL A 1 105 ? -3.615 1.984 0.079 1 98.94 105 VAL A N 1
ATOM 733 C CA . VAL A 1 105 ? -3.611 3.365 -0.393 1 98.94 105 VAL A CA 1
ATOM 734 C C . VAL A 1 105 ? -4.262 4.27 0.65 1 98.94 105 VAL A C 1
ATOM 736 O O . VAL A 1 105 ? -3.801 5.391 0.881 1 98.94 105 VAL A O 1
ATOM 739 N N . ALA A 1 106 ? -5.348 3.795 1.279 1 98.94 106 ALA A N 1
ATOM 740 C CA . ALA A 1 106 ? -5.938 4.559 2.377 1 98.94 106 ALA A CA 1
ATOM 741 C C . ALA A 1 106 ? -4.93 4.773 3.5 1 98.94 106 ALA A C 1
ATOM 743 O O . ALA A 1 106 ? -4.797 5.883 4.023 1 98.94 106 ALA A O 1
ATOM 744 N N . GLY A 1 107 ? -4.227 3.729 3.855 1 98.94 107 GLY A N 1
ATOM 745 C CA . GLY A 1 107 ? -3.213 3.82 4.895 1 98.94 107 GLY A CA 1
ATOM 746 C C . GLY A 1 107 ? -2.082 4.77 4.547 1 98.94 107 GLY A C 1
ATOM 747 O O . GLY A 1 107 ? -1.653 5.566 5.383 1 98.94 107 GLY A O 1
ATOM 748 N N . LEU A 1 108 ? -1.593 4.703 3.311 1 98.94 108 LEU A N 1
ATOM 749 C CA . LEU A 1 108 ? -0.553 5.609 2.838 1 98.94 108 LEU A CA 1
ATOM 750 C C . LEU A 1 108 ? -1.04 7.055 2.865 1 98.94 108 LEU A C 1
ATOM 752 O O . LEU A 1 108 ? -0.277 7.969 3.195 1 98.94 108 LEU A O 1
ATOM 756 N N . THR A 1 109 ? -2.281 7.207 2.494 1 98.88 109 THR A N 1
ATOM 757 C CA . THR A 1 109 ? -2.855 8.547 2.498 1 98.88 109 THR A CA 1
ATOM 758 C C . THR A 1 109 ? -2.932 9.102 3.918 1 98.88 109 THR A C 1
ATOM 760 O O . THR A 1 109 ? -2.617 10.273 4.148 1 98.88 109 THR A O 1
ATOM 763 N N . LEU A 1 110 ? -3.336 8.234 4.844 1 98.69 110 LEU A N 1
ATOM 764 C CA . LEU A 1 110 ? -3.309 8.664 6.238 1 98.69 110 LEU A CA 1
ATOM 765 C C . LEU A 1 110 ? -1.897 9.055 6.66 1 98.69 110 LEU A C 1
ATOM 767 O O . LEU A 1 110 ? -1.706 10.07 7.336 1 98.69 110 LEU A O 1
ATOM 771 N N . HIS A 1 111 ? -0.947 8.266 6.27 1 98.62 111 HIS A N 1
ATOM 772 C CA . HIS A 1 111 ? 0.44 8.594 6.578 1 98.62 111 HIS A CA 1
ATOM 773 C C . HIS A 1 111 ? 0.805 9.984 6.066 1 98.62 111 HIS A C 1
ATOM 775 O O . HIS A 1 111 ? 1.389 10.781 6.797 1 98.62 111 HIS A O 1
ATOM 781 N N . ASP A 1 112 ? 0.504 10.281 4.863 1 98.12 112 ASP A N 1
ATOM 782 C CA . ASP A 1 112 ? 0.807 11.578 4.277 1 98.12 112 ASP A CA 1
ATOM 783 C C . ASP A 1 112 ? 0.153 12.703 5.078 1 98.12 112 ASP A C 1
ATOM 785 O O . ASP A 1 112 ? 0.744 13.773 5.254 1 98.12 112 ASP A O 1
ATOM 789 N N . MET A 1 113 ? -1.101 12.453 5.461 1 97.31 113 MET A N 1
ATOM 790 C CA . MET A 1 113 ? -1.891 13.469 6.152 1 97.31 113 MET A CA 1
ATOM 791 C C . MET A 1 113 ? -1.32 13.75 7.539 1 97.31 113 MET A C 1
ATOM 793 O O . MET A 1 113 ? -1.479 14.852 8.07 1 97.31 113 MET A O 1
ATOM 797 N N . ILE A 1 114 ? -0.612 12.773 8.125 1 97.31 114 ILE A N 1
ATOM 798 C CA . ILE A 1 114 ? -0.252 12.945 9.523 1 97.31 114 ILE A CA 1
ATOM 799 C C . ILE A 1 114 ? 1.263 13.078 9.656 1 97.31 114 ILE A C 1
ATOM 801 O O . ILE A 1 114 ? 1.777 13.336 10.75 1 97.31 114 ILE A O 1
ATOM 805 N N . LYS A 1 115 ? 2.027 12.977 8.586 1 95.25 115 LYS A N 1
ATOM 806 C CA . LYS A 1 115 ? 3.477 12.812 8.656 1 95.25 115 LYS A CA 1
ATOM 807 C C . LYS A 1 115 ? 4.145 14.078 9.18 1 95.25 115 LYS A C 1
ATOM 809 O O . LYS A 1 115 ? 5.262 14.031 9.703 1 95.25 115 LYS A O 1
ATOM 814 N N . ALA A 1 116 ? 3.523 15.25 9.086 1 92.62 116 ALA A N 1
ATOM 815 C CA . ALA A 1 116 ? 4.066 16.484 9.656 1 92.62 116 ALA A CA 1
ATOM 816 C C . ALA A 1 116 ? 4.129 16.406 11.18 1 92.62 116 ALA A C 1
ATOM 818 O O . ALA A 1 116 ? 5.008 17 11.805 1 92.62 116 ALA A O 1
ATOM 819 N N . VAL A 1 117 ? 3.258 15.672 11.789 1 94.69 117 VAL A N 1
ATOM 820 C CA . VAL A 1 117 ? 3.16 15.562 13.242 1 94.69 117 VAL A CA 1
ATOM 821 C C . VAL A 1 117 ? 3.83 14.266 13.703 1 94.69 117 VAL A C 1
ATOM 823 O O . VAL A 1 117 ? 4.449 14.234 14.773 1 94.69 117 VAL A O 1
ATOM 826 N N . ASP A 1 118 ? 3.727 13.234 12.914 1 96.88 118 ASP A N 1
ATOM 827 C CA . ASP A 1 118 ? 4.297 11.93 13.258 1 96.88 118 ASP A CA 1
ATOM 828 C C . ASP A 1 118 ? 4.898 11.258 12.023 1 96.88 118 ASP A C 1
ATOM 830 O O . ASP A 1 118 ? 4.273 10.383 11.422 1 96.88 118 ASP A O 1
ATOM 834 N N . PRO A 1 119 ? 6.098 11.5 11.672 1 96.88 119 PRO A N 1
ATOM 835 C CA . PRO A 1 119 ? 6.742 10.844 10.531 1 96.88 119 PRO A CA 1
ATOM 836 C C . PRO A 1 119 ? 7.023 9.367 10.781 1 96.88 119 PRO A C 1
ATOM 838 O O . PRO A 1 119 ? 7.355 8.633 9.844 1 96.88 119 PRO A O 1
ATOM 841 N N . ALA A 1 120 ? 6.875 8.883 12.039 1 98.38 120 ALA A N 1
ATOM 842 C CA . ALA A 1 120 ? 7.242 7.516 12.406 1 98.38 120 ALA A CA 1
ATOM 843 C C . ALA A 1 120 ? 6.039 6.582 12.32 1 98.38 120 ALA A C 1
ATOM 845 O O . ALA A 1 120 ? 6.133 5.402 12.656 1 98.38 120 ALA A O 1
ATOM 846 N N . ALA A 1 121 ? 4.906 7.066 11.883 1 98.69 121 ALA A N 1
ATOM 847 C CA . ALA A 1 121 ? 3.732 6.215 11.703 1 98.69 121 ALA A CA 1
ATOM 848 C C . ALA A 1 121 ? 4.051 5.016 10.82 1 98.69 121 ALA A C 1
ATOM 850 O O . ALA A 1 121 ? 4.945 5.082 9.969 1 98.69 121 ALA A O 1
ATOM 851 N N . THR A 1 122 ? 3.369 3.9 11.047 1 98.88 122 THR A N 1
ATOM 852 C CA . THR A 1 122 ? 3.592 2.666 10.305 1 98.88 122 THR A CA 1
ATOM 853 C C . THR A 1 122 ? 2.27 2.076 9.82 1 98.88 122 THR A C 1
ATOM 855 O O . THR A 1 122 ? 1.262 2.139 10.531 1 98.88 122 THR A O 1
ATOM 858 N N . LEU A 1 123 ? 2.229 1.575 8.633 1 98.94 123 LEU A N 1
ATOM 859 C CA . LEU A 1 123 ? 1.118 0.77 8.133 1 98.94 123 LEU A CA 1
ATOM 860 C C . LEU A 1 123 ? 1.407 -0.718 8.305 1 98.94 123 LEU A C 1
ATOM 862 O O . LEU A 1 123 ? 2.381 -1.232 7.746 1 98.94 123 LEU A O 1
ATOM 866 N N . ASP A 1 124 ? 0.525 -1.376 9.039 1 98.81 124 ASP A N 1
ATOM 867 C CA . ASP A 1 124 ? 0.733 -2.77 9.422 1 98.81 124 ASP A CA 1
ATOM 868 C C . ASP A 1 124 ? -0.467 -3.631 9.031 1 98.81 124 ASP A C 1
ATOM 870 O O . ASP A 1 124 ? -1.579 -3.121 8.875 1 98.81 124 ASP A O 1
ATOM 874 N N . ASP A 1 125 ? -0.164 -4.855 8.898 1 98.69 125 ASP A N 1
ATOM 875 C CA . ASP A 1 125 ? -1.179 -5.906 8.875 1 98.69 125 ASP A CA 1
ATOM 876 C C . ASP A 1 125 ? -2.145 -5.703 7.707 1 98.69 125 ASP A C 1
ATOM 878 O O . ASP A 1 125 ? -3.363 -5.766 7.887 1 98.69 125 ASP A O 1
ATOM 882 N N . VAL A 1 126 ? -1.66 -5.297 6.59 1 98.94 126 VAL A N 1
ATOM 883 C CA . VAL A 1 126 ? -2.459 -5.32 5.367 1 98.94 126 VAL A CA 1
ATOM 884 C C . VAL A 1 126 ? -2.684 -6.766 4.926 1 98.94 126 VAL A C 1
ATOM 886 O O . VAL A 1 126 ? -1.736 -7.461 4.555 1 98.94 126 VAL A O 1
ATOM 889 N N . ARG A 1 127 ? -3.938 -7.145 4.941 1 98.94 127 ARG A N 1
ATOM 890 C CA . ARG A 1 127 ? -4.211 -8.57 4.777 1 98.94 127 ARG A CA 1
ATOM 891 C C . ARG A 1 127 ? -5.625 -8.797 4.258 1 98.94 127 ARG A C 1
ATOM 893 O O . ARG A 1 127 ? -6.52 -7.988 4.496 1 98.94 127 ARG A O 1
ATOM 900 N N . LEU A 1 128 ? -5.754 -9.922 3.57 1 98.94 128 LEU A N 1
ATOM 901 C CA . LEU A 1 128 ? -7.082 -10.414 3.223 1 98.94 128 LEU A CA 1
ATOM 902 C C . LEU A 1 128 ? -7.773 -11.023 4.438 1 98.94 128 LEU A C 1
ATOM 904 O O . LEU A 1 128 ? -7.156 -11.773 5.195 1 98.94 128 LEU A O 1
ATOM 908 N N . ILE A 1 129 ? -8.977 -10.656 4.664 1 98.88 129 ILE A N 1
ATOM 909 C CA . ILE A 1 129 ? -9.734 -11.18 5.793 1 98.88 129 ILE A CA 1
ATOM 910 C C . ILE A 1 129 ? -10.711 -12.25 5.305 1 98.88 129 ILE A C 1
ATOM 912 O O . ILE A 1 129 ? -10.867 -13.297 5.941 1 98.88 129 ILE A O 1
ATOM 916 N N . ARG A 1 130 ? -11.344 -11.938 4.152 1 98.75 130 ARG A N 1
ATOM 917 C CA . ARG A 1 130 ? -12.359 -12.836 3.607 1 98.75 130 ARG A CA 1
ATOM 918 C C . ARG A 1 130 ? -12.562 -12.594 2.115 1 98.75 130 ARG A C 1
ATOM 920 O O . ARG A 1 130 ? -12.414 -11.469 1.635 1 98.75 130 ARG A O 1
ATOM 927 N N . LYS A 1 131 ? -12.883 -13.648 1.435 1 98 131 LYS A N 1
ATOM 928 C CA . LYS A 1 131 ? -13.32 -13.516 0.047 1 98 131 LYS A CA 1
ATOM 929 C C . LYS A 1 131 ? -14.43 -14.508 -0.276 1 98 131 LYS A C 1
ATOM 931 O O . LYS A 1 131 ? -14.469 -15.617 0.271 1 98 131 LYS A O 1
ATOM 936 N N . ASP A 1 132 ? -15.266 -14.117 -1.119 1 97.38 132 ASP A N 1
ATOM 937 C CA . ASP A 1 132 ? -16.422 -14.906 -1.535 1 97.38 132 ASP A CA 1
ATOM 938 C C . ASP A 1 132 ? -16.562 -14.906 -3.055 1 97.38 132 ASP A C 1
ATOM 940 O O . ASP A 1 132 ? -16.297 -13.898 -3.709 1 97.38 132 ASP A O 1
ATOM 944 N N . GLY A 1 133 ? -17.047 -16.094 -3.533 1 93.38 133 GLY A N 1
ATOM 945 C CA . GLY A 1 133 ? -17.422 -16.172 -4.938 1 93.38 133 GLY A CA 1
ATOM 946 C C . GLY A 1 133 ? -16.484 -17.047 -5.754 1 93.38 133 GLY A C 1
ATOM 947 O O . GLY A 1 133 ? -15.523 -17.609 -5.223 1 93.38 133 GLY A O 1
ATOM 948 N N . GLY A 1 134 ? -16.812 -17.234 -6.961 1 86.94 134 GLY A N 1
ATOM 949 C CA . GLY A 1 134 ? -16.016 -18.047 -7.871 1 86.94 134 GLY A CA 1
ATOM 950 C C . GLY A 1 134 ? -16.078 -19.531 -7.547 1 86.94 134 GLY A C 1
ATOM 951 O O . GLY A 1 134 ? -16.906 -19.953 -6.746 1 86.94 134 GLY A O 1
ATOM 952 N N . LYS A 1 135 ? -15.258 -20.281 -8.188 1 83.69 135 LYS A N 1
ATOM 953 C CA . LYS A 1 135 ? -15.211 -21.719 -8.008 1 83.69 135 LYS A CA 1
ATOM 954 C C . LYS A 1 135 ? -14.734 -22.094 -6.605 1 83.69 135 LYS A C 1
ATOM 956 O O . LYS A 1 135 ? -15.172 -23.094 -6.043 1 83.69 135 LYS A O 1
ATOM 961 N N . ALA A 1 136 ? -13.953 -21.219 -6.066 1 87.25 136 ALA A N 1
ATOM 962 C CA . ALA A 1 136 ? -13.32 -21.516 -4.777 1 87.25 136 ALA A CA 1
ATOM 963 C C . ALA A 1 136 ? -14.289 -21.234 -3.625 1 87.25 136 ALA A C 1
ATOM 965 O O . ALA A 1 136 ? -14.062 -21.688 -2.5 1 87.25 136 ALA A O 1
ATOM 966 N N . GLY A 1 137 ? -15.391 -20.547 -3.914 1 93.06 137 GLY A N 1
ATOM 967 C CA . GLY A 1 137 ? -16.344 -20.266 -2.852 1 93.06 137 GLY A CA 1
ATOM 968 C C . GLY A 1 137 ? -15.828 -19.25 -1.844 1 93.06 137 GLY A C 1
ATOM 969 O O . GLY A 1 137 ? -15.344 -18.188 -2.219 1 93.06 137 GLY A O 1
ATOM 970 N N . THR A 1 138 ? -16 -19.641 -0.485 1 96.56 138 THR A N 1
ATOM 971 C CA . THR A 1 138 ? -15.656 -18.719 0.589 1 96.56 138 THR A CA 1
ATOM 972 C C . THR A 1 138 ? -14.297 -19.078 1.184 1 96.56 138 THR A C 1
ATOM 974 O O . THR A 1 138 ? -14.008 -20.25 1.428 1 96.56 138 THR A O 1
ATOM 977 N N . TRP A 1 139 ? -13.477 -18.078 1.295 1 97.44 139 TRP A N 1
ATOM 978 C CA . TRP A 1 139 ? -12.242 -18.172 2.07 1 97.44 139 TRP A CA 1
ATOM 979 C C . TRP A 1 139 ? -12.266 -17.188 3.23 1 97.44 139 TRP A C 1
ATOM 981 O O . TRP A 1 139 ? -12.594 -16.016 3.051 1 97.44 139 TRP A O 1
ATOM 991 N N . GLU A 1 140 ? -11.945 -17.641 4.43 1 97.94 140 GLU A N 1
ATOM 992 C CA . GLU A 1 140 ? -11.828 -16.797 5.613 1 97.94 140 GLU A CA 1
ATOM 993 C C . GLU A 1 140 ? -10.469 -16.969 6.281 1 97.94 140 GLU A C 1
ATOM 995 O O . GLU A 1 140 ? -9.961 -18.078 6.391 1 97.94 140 GLU A O 1
ATOM 1000 N N . ARG A 1 141 ? -9.992 -15.883 6.684 1 98 141 ARG A N 1
ATOM 1001 C CA . ARG A 1 141 ? -8.672 -15.906 7.312 1 98 141 ARG A CA 1
ATOM 1002 C C . ARG A 1 141 ? -8.703 -16.719 8.602 1 98 141 ARG A C 1
ATOM 1004 O O . ARG A 1 141 ? -9.578 -16.547 9.445 1 98 141 ARG A O 1
ATOM 1011 N N . PRO A 1 142 ? -7.766 -17.625 8.742 1 91.88 142 PRO A N 1
ATOM 1012 C CA . PRO A 1 142 ? -7.738 -18.438 9.961 1 91.88 142 PRO A CA 1
ATOM 1013 C C . PRO A 1 142 ? -7.344 -17.641 11.195 1 91.88 142 PRO A C 1
ATOM 1015 O O . PRO A 1 142 ? -6.641 -16.641 11.086 1 91.88 142 PRO A O 1
ATOM 1018 N N . MET B 1 1 ? -3.279 20.469 -0.935 1 90.62 1 MET B N 1
ATOM 1019 C CA . MET B 1 1 ? -1.897 20.5 -1.407 1 90.62 1 MET B CA 1
ATOM 1020 C C . MET B 1 1 ? -1.206 21.781 -0.972 1 90.62 1 MET B C 1
ATOM 1022 O O . MET B 1 1 ? -1.765 22.875 -1.118 1 90.62 1 MET B O 1
ATOM 1026 N N . VAL B 1 2 ? -0.18 21.594 -0.331 1 87.19 2 VAL B N 1
ATOM 1027 C CA . VAL B 1 2 ? 0.529 22.75 0.222 1 87.19 2 VAL B CA 1
ATOM 1028 C C . VAL B 1 2 ? 1.345 23.422 -0.875 1 87.19 2 VAL B C 1
ATOM 1030 O O . VAL B 1 2 ? 2.045 22.75 -1.642 1 87.19 2 VAL B O 1
ATOM 1033 N N . ASP B 1 3 ? 1.239 24.828 -0.882 1 92.12 3 ASP B N 1
ATOM 1034 C CA . ASP B 1 3 ? 2 25.578 -1.87 1 92.12 3 ASP B CA 1
ATOM 1035 C C . ASP B 1 3 ? 3.494 25.562 -1.548 1 92.12 3 ASP B C 1
ATOM 1037 O O . ASP B 1 3 ? 3.914 26.031 -0.49 1 92.12 3 ASP B O 1
ATOM 1041 N N . VAL B 1 4 ? 4.309 25.078 -2.49 1 91.94 4 VAL B N 1
ATOM 1042 C CA . VAL B 1 4 ? 5.738 24.984 -2.234 1 91.94 4 VAL B CA 1
ATOM 1043 C C . VAL B 1 4 ? 6.508 25.875 -3.211 1 91.94 4 VAL B C 1
ATOM 1045 O O . VAL B 1 4 ? 7.73 25.766 -3.328 1 91.94 4 VAL B O 1
ATOM 1048 N N . SER B 1 5 ? 5.867 26.781 -3.898 1 92.06 5 SER B N 1
ATOM 1049 C CA . SER B 1 5 ? 6.48 27.594 -4.945 1 92.06 5 SER B CA 1
ATOM 1050 C C . SER B 1 5 ? 7.59 28.484 -4.383 1 92.06 5 SER B C 1
ATOM 1052 O O . SER B 1 5 ? 8.516 28.859 -5.102 1 92.06 5 SER B O 1
ATOM 1054 N N . GLY B 1 6 ? 7.512 28.75 -3.156 1 91.81 6 GLY B N 1
ATOM 1055 C CA . GLY B 1 6 ? 8.477 29.641 -2.523 1 91.81 6 GLY B CA 1
ATOM 1056 C C . GLY B 1 6 ? 9.734 28.906 -2.07 1 91.81 6 GLY B C 1
ATOM 1057 O O . GLY B 1 6 ? 10.688 29.547 -1.615 1 91.81 6 GLY B O 1
ATOM 1058 N N . LYS B 1 7 ? 9.773 27.719 -2.232 1 91.69 7 LYS B N 1
ATOM 1059 C CA . LYS B 1 7 ? 10.922 26.922 -1.781 1 91.69 7 LYS B CA 1
ATOM 1060 C C . LYS B 1 7 ? 11.938 26.75 -2.902 1 91.69 7 LYS B C 1
ATOM 1062 O O . LYS B 1 7 ? 11.586 26.797 -4.082 1 91.69 7 LYS B O 1
ATOM 1067 N N . THR B 1 8 ? 13.172 26.531 -2.562 1 93 8 THR B N 1
ATOM 1068 C CA . THR B 1 8 ? 14.242 26.219 -3.502 1 93 8 THR B CA 1
ATOM 1069 C C . THR B 1 8 ? 14.422 24.719 -3.65 1 93 8 THR B C 1
ATOM 1071 O O . THR B 1 8 ? 14.438 23.984 -2.656 1 93 8 THR B O 1
ATOM 1074 N N . PRO B 1 9 ? 14.531 24.266 -4.891 1 94.88 9 PRO B N 1
ATOM 1075 C CA . PRO B 1 9 ? 14.773 22.828 -5.078 1 94.88 9 PRO B CA 1
ATOM 1076 C C . PRO B 1 9 ? 16.078 22.359 -4.426 1 94.88 9 PRO B C 1
ATOM 1078 O O . PRO B 1 9 ? 17.078 23.078 -4.441 1 94.88 9 PRO B O 1
ATOM 1081 N N . THR B 1 10 ? 16.094 21.203 -3.785 1 95.56 10 THR B N 1
ATOM 1082 C CA . THR B 1 10 ? 17.266 20.547 -3.203 1 95.56 10 THR B CA 1
ATOM 1083 C C . THR B 1 10 ? 17.234 19.047 -3.473 1 95.56 10 THR B C 1
ATOM 1085 O O . THR B 1 10 ? 16.188 18.5 -3.834 1 95.56 10 THR B O 1
ATOM 1088 N N . ALA B 1 11 ? 18.453 18.453 -3.377 1 96.94 11 ALA B N 1
ATOM 1089 C CA . ALA B 1 11 ? 18.5 16.984 -3.438 1 96.94 11 ALA B CA 1
ATOM 1090 C C . ALA B 1 11 ? 17.812 16.375 -2.225 1 96.94 11 ALA B C 1
ATOM 1092 O O . ALA B 1 11 ? 18.109 16.734 -1.083 1 96.94 11 ALA B O 1
ATOM 1093 N N . ARG B 1 12 ? 16.938 15.477 -2.527 1 97.38 12 ARG B N 1
ATOM 1094 C CA . ARG B 1 12 ? 16.203 14.805 -1.463 1 97.38 12 ARG B CA 1
ATOM 1095 C C . ARG B 1 12 ? 16.172 13.297 -1.685 1 97.38 12 ARG B C 1
ATOM 1097 O O . ARG B 1 12 ? 16.047 12.828 -2.82 1 97.38 12 ARG B O 1
ATOM 1104 N N . THR B 1 13 ? 16.266 12.555 -0.6 1 98.5 13 THR B N 1
ATOM 1105 C CA . THR B 1 13 ? 16.219 11.102 -0.625 1 98.5 13 THR B CA 1
ATOM 1106 C C . THR B 1 13 ? 15.352 10.57 0.516 1 98.5 13 THR B C 1
ATOM 1108 O O . THR B 1 13 ? 15.305 11.172 1.594 1 98.5 13 THR B O 1
ATOM 1111 N N . ALA B 1 14 ? 14.672 9.523 0.252 1 98.81 14 ALA B N 1
ATOM 1112 C CA . ALA B 1 14 ? 13.922 8.82 1.29 1 98.81 14 ALA B CA 1
ATOM 1113 C C . ALA B 1 14 ? 14.109 7.309 1.177 1 98.81 14 ALA B C 1
ATOM 1115 O O . ALA B 1 14 ? 14.156 6.766 0.071 1 98.81 14 ALA B O 1
ATOM 1116 N N . LEU B 1 15 ? 14.258 6.703 2.32 1 98.94 15 LEU B N 1
ATOM 1117 C CA . LEU B 1 15 ? 14.328 5.25 2.453 1 98.94 15 LEU B CA 1
ATOM 1118 C C . LEU B 1 15 ? 13.141 4.723 3.252 1 98.94 15 LEU B C 1
ATOM 1120 O O . LEU B 1 15 ? 12.859 5.199 4.355 1 98.94 15 LEU B O 1
ATOM 1124 N N . ALA B 1 16 ? 12.461 3.77 2.686 1 98.94 16 ALA B N 1
ATOM 1125 C CA . ALA B 1 16 ? 11.328 3.133 3.359 1 98.94 16 ALA B CA 1
ATOM 1126 C C . ALA B 1 16 ? 11.492 1.617 3.391 1 98.94 16 ALA B C 1
ATOM 1128 O O . ALA B 1 16 ? 12.305 1.059 2.648 1 98.94 16 ALA B O 1
ATOM 1129 N N . GLY B 1 17 ? 10.766 0.971 4.305 1 98.94 17 GLY B N 1
ATOM 1130 C CA . GLY B 1 17 ? 10.805 -0.477 4.43 1 98.94 17 GLY B CA 1
ATOM 1131 C C . GLY B 1 17 ? 9.43 -1.092 4.648 1 98.94 17 GLY B C 1
ATOM 1132 O O . GLY B 1 17 ? 8.469 -0.383 4.941 1 98.94 17 GLY B O 1
ATOM 1133 N N . GLY B 1 18 ? 9.312 -2.355 4.434 1 98.94 18 GLY B N 1
ATOM 1134 C CA . GLY B 1 18 ? 8.164 -3.207 4.695 1 98.94 18 GLY B CA 1
ATOM 1135 C C . GLY B 1 18 ? 8.484 -4.688 4.625 1 98.94 18 GLY B C 1
ATOM 1136 O O . GLY B 1 18 ? 9.594 -5.066 4.234 1 98.94 18 GLY B O 1
ATOM 1137 N N . THR B 1 19 ? 7.562 -5.438 5.102 1 98.94 19 THR B N 1
ATOM 1138 C CA . THR B 1 19 ? 7.805 -6.875 5.141 1 98.94 19 THR B CA 1
ATOM 1139 C C . THR B 1 19 ? 6.555 -7.641 4.711 1 98.94 19 THR B C 1
ATOM 1141 O O . THR B 1 19 ? 5.461 -7.387 5.215 1 98.94 19 THR B O 1
ATOM 1144 N N . VAL B 1 20 ? 6.711 -8.531 3.768 1 98.94 20 VAL B N 1
ATOM 1145 C CA . VAL B 1 20 ? 5.66 -9.492 3.441 1 98.94 20 VAL B CA 1
ATOM 1146 C C . VAL B 1 20 ? 5.898 -10.797 4.199 1 98.94 20 VAL B C 1
ATOM 1148 O O . VAL B 1 20 ? 6.922 -11.453 4.004 1 98.94 20 VAL B O 1
ATOM 1151 N N . HIS B 1 21 ? 4.977 -11.141 5.082 1 98.88 21 HIS B N 1
ATOM 1152 C CA . HIS B 1 21 ? 5.035 -12.406 5.801 1 98.88 21 HIS B CA 1
ATOM 1153 C C . HIS B 1 21 ? 4.277 -13.5 5.055 1 98.88 21 HIS B C 1
ATOM 1155 O O . HIS B 1 21 ? 3.146 -13.281 4.609 1 98.88 21 HIS B O 1
ATOM 1161 N N . THR B 1 22 ? 4.883 -14.648 4.961 1 98.56 22 THR B N 1
ATOM 1162 C CA . THR B 1 22 ? 4.305 -15.805 4.277 1 98.56 22 THR B CA 1
ATOM 1163 C C . THR B 1 22 ? 4.895 -17.109 4.816 1 98.56 22 THR B C 1
ATOM 1165 O O . THR B 1 22 ? 5.211 -17.203 6.004 1 98.56 22 THR B O 1
ATOM 1168 N N . THR B 1 23 ? 4.891 -18.156 4.012 1 98.38 23 THR B N 1
ATOM 1169 C CA . THR B 1 23 ? 5.312 -19.453 4.504 1 98.38 23 THR B CA 1
ATOM 1170 C C . THR B 1 23 ? 6.66 -19.844 3.904 1 98.38 23 THR B C 1
ATOM 1172 O O . THR B 1 23 ? 7.082 -19.281 2.891 1 98.38 23 THR B O 1
ATOM 1175 N N . ALA B 1 24 ? 7.281 -20.812 4.57 1 98.12 24 ALA B N 1
ATOM 1176 C CA . ALA B 1 24 ? 8.547 -21.344 4.07 1 98.12 24 ALA B CA 1
ATOM 1177 C C . ALA B 1 24 ? 8.367 -21.953 2.682 1 98.12 24 ALA B C 1
ATOM 1179 O O . ALA B 1 24 ? 9.273 -21.891 1.848 1 98.12 24 ALA B O 1
ATOM 1180 N N . GLU B 1 25 ? 7.281 -22.516 2.473 1 97.31 25 GLU B N 1
ATOM 1181 C CA . GLU B 1 25 ? 6.992 -23.094 1.162 1 97.31 25 GLU B CA 1
ATOM 1182 C C . GLU B 1 25 ? 7.051 -22.031 0.069 1 97.31 25 GLU B C 1
ATOM 1184 O O . GLU B 1 25 ? 7.688 -22.234 -0.967 1 97.31 25 GLU B O 1
ATOM 1189 N N . VAL B 1 26 ? 6.383 -20.906 0.306 1 97.44 26 VAL B N 1
ATOM 1190 C CA . VAL B 1 26 ? 6.359 -19.812 -0.659 1 97.44 26 VAL B CA 1
ATOM 1191 C C . VAL B 1 26 ? 7.777 -19.297 -0.887 1 97.44 26 VAL B C 1
ATOM 1193 O O . VAL B 1 26 ? 8.164 -19 -2.021 1 97.44 26 VAL B O 1
ATOM 1196 N N . LEU B 1 27 ? 8.555 -19.203 0.202 1 97.5 27 LEU B N 1
ATOM 1197 C CA . LEU B 1 27 ? 9.922 -18.703 0.078 1 97.5 27 LEU B CA 1
ATOM 1198 C C . LEU B 1 27 ? 10.766 -19.641 -0.778 1 97.5 27 LEU B C 1
ATOM 1200 O O . LEU B 1 27 ? 11.625 -19.188 -1.536 1 97.5 27 LEU B O 1
ATOM 1204 N N . GLY B 1 28 ? 10.523 -20.922 -0.63 1 96.25 28 GLY B N 1
ATOM 1205 C CA . GLY B 1 28 ? 11.188 -21.875 -1.499 1 96.25 28 GLY B CA 1
ATOM 1206 C C . GLY B 1 28 ? 10.852 -21.688 -2.967 1 96.25 28 GLY B C 1
ATOM 1207 O O . GLY B 1 28 ? 11.727 -21.766 -3.826 1 96.25 28 GLY B O 1
ATOM 1208 N N . LEU B 1 29 ? 9.625 -21.391 -3.217 1 95.25 29 LEU B N 1
ATOM 1209 C CA . LEU B 1 29 ? 9.172 -21.188 -4.59 1 95.25 29 LEU B CA 1
ATOM 1210 C C . LEU B 1 29 ? 9.758 -19.906 -5.164 1 95.25 29 LEU B C 1
ATOM 1212 O O . LEU B 1 29 ? 10.109 -19.844 -6.348 1 95.25 29 LEU B O 1
ATOM 1216 N N . LEU B 1 30 ? 9.797 -18.828 -4.359 1 94.25 30 LEU B N 1
ATOM 1217 C CA . LEU B 1 30 ? 10.367 -17.562 -4.789 1 94.25 30 LEU B CA 1
ATOM 1218 C C . LEU B 1 30 ? 11.836 -17.719 -5.164 1 94.25 30 LEU B C 1
ATOM 1220 O O . LEU B 1 30 ? 12.305 -17.109 -6.129 1 94.25 30 LEU B O 1
ATOM 1224 N N . ALA B 1 31 ? 12.508 -18.531 -4.398 1 90.12 31 ALA B N 1
ATOM 1225 C CA . ALA B 1 31 ? 13.945 -18.734 -4.582 1 90.12 31 ALA B CA 1
ATOM 1226 C C . ALA B 1 31 ? 14.227 -19.547 -5.836 1 90.12 31 ALA B C 1
ATOM 1228 O O . ALA B 1 31 ? 15.273 -19.375 -6.477 1 90.12 31 ALA B O 1
ATOM 1229 N N . SER B 1 32 ? 13.336 -20.359 -6.238 1 89.19 32 SER B N 1
ATOM 1230 C CA . SER B 1 32 ? 13.547 -21.25 -7.371 1 89.19 32 SER B CA 1
ATOM 1231 C C . SER B 1 32 ? 12.773 -20.797 -8.594 1 89.19 32 SER B C 1
ATOM 1233 O O . SER B 1 32 ? 12.688 -21.516 -9.594 1 89.19 32 SER B O 1
ATOM 1235 N N . ASP B 1 33 ? 12.133 -19.641 -8.516 1 82.75 33 ASP B N 1
ATOM 1236 C CA . ASP B 1 33 ? 11.266 -19.125 -9.57 1 82.75 33 ASP B CA 1
ATOM 1237 C C . ASP B 1 33 ? 10.188 -20.141 -9.938 1 82.75 33 ASP B C 1
ATOM 1239 O O . ASP B 1 33 ? 9.953 -20.406 -11.117 1 82.75 33 ASP B O 1
ATOM 1243 N N . GLY B 1 34 ? 9.68 -20.719 -8.953 1 85 34 GLY B N 1
ATOM 1244 C CA . GLY B 1 34 ? 8.75 -21.828 -9.133 1 85 34 GLY B CA 1
ATOM 1245 C C . GLY B 1 34 ? 7.297 -21.406 -9.023 1 85 34 GLY B C 1
ATOM 1246 O O . GLY B 1 34 ? 6.398 -22.25 -8.969 1 85 34 GLY B O 1
ATOM 1247 N N . LEU B 1 35 ? 7.062 -20.156 -9.047 1 90 35 LEU B N 1
ATOM 1248 C CA . LEU B 1 35 ? 5.684 -19.688 -8.922 1 90 35 LEU B CA 1
ATOM 1249 C C . LEU B 1 35 ? 4.965 -19.734 -10.266 1 90 35 LEU B C 1
ATOM 1251 O O . LEU B 1 35 ? 5.562 -19.438 -11.305 1 90 35 LEU B O 1
ATOM 1255 N N . PRO B 1 36 ? 3.723 -20.047 -10.219 1 82.56 36 PRO B N 1
ATOM 1256 C CA . PRO B 1 36 ? 2.947 -20.172 -11.461 1 82.56 36 PRO B CA 1
ATOM 1257 C C . PRO B 1 36 ? 2.969 -18.891 -12.289 1 82.56 36 PRO B C 1
ATOM 1259 O O . PRO B 1 36 ? 2.932 -18.953 -13.523 1 82.56 36 PRO B O 1
ATOM 1262 N N . LYS B 1 37 ? 2.971 -17.75 -11.695 1 86 37 LYS B N 1
ATOM 1263 C CA . LYS B 1 37 ? 2.846 -16.484 -12.398 1 86 37 LYS B CA 1
ATOM 1264 C C . LYS B 1 37 ? 4.207 -15.984 -12.875 1 86 37 LYS B C 1
ATOM 1266 O O . LYS B 1 37 ? 4.293 -14.961 -13.555 1 86 37 LYS B O 1
ATOM 1271 N N . GLY B 1 38 ? 5.297 -16.625 -12.445 1 88.56 38 GLY B N 1
ATOM 1272 C CA . GLY B 1 38 ? 6.609 -16.234 -12.938 1 88.56 38 GLY B CA 1
ATOM 1273 C C . GLY B 1 38 ? 7.477 -15.586 -11.883 1 88.56 38 GLY B C 1
ATOM 1274 O O . GLY B 1 38 ? 7.352 -15.891 -10.695 1 88.56 38 GLY B O 1
ATOM 1275 N N . ASP B 1 39 ? 8.422 -14.75 -12.352 1 93.88 39 ASP B N 1
ATOM 1276 C CA . ASP B 1 39 ? 9.422 -14.125 -11.477 1 93.88 39 ASP B CA 1
ATOM 1277 C C . ASP B 1 39 ? 8.789 -13.055 -10.602 1 93.88 39 ASP B C 1
ATOM 1279 O O . ASP B 1 39 ? 8.695 -11.891 -11 1 93.88 39 ASP B O 1
ATOM 1283 N N . ALA B 1 40 ? 8.492 -13.469 -9.406 1 96.88 40 ALA B N 1
ATOM 1284 C CA . ALA B 1 40 ? 7.73 -12.617 -8.492 1 96.88 40 ALA B CA 1
ATOM 1285 C C . ALA B 1 40 ? 8.555 -11.414 -8.055 1 96.88 40 ALA B C 1
ATOM 1287 O O . ALA B 1 40 ? 8.039 -10.297 -7.957 1 96.88 40 ALA B O 1
ATOM 1288 N N . LEU B 1 41 ? 9.82 -11.602 -7.777 1 97.62 41 LEU B N 1
ATOM 1289 C CA . LEU B 1 41 ? 10.664 -10.523 -7.266 1 97.62 41 LEU B CA 1
ATOM 1290 C C . LEU B 1 41 ? 10.898 -9.461 -8.328 1 97.62 41 LEU B C 1
ATOM 1292 O O . LEU B 1 41 ? 10.828 -8.266 -8.047 1 97.62 41 LEU B O 1
ATOM 1296 N N . ALA B 1 42 ? 11.18 -9.898 -9.555 1 97.5 42 ALA B N 1
ATOM 1297 C CA . ALA B 1 42 ? 11.367 -8.945 -10.648 1 97.5 42 ALA B CA 1
ATOM 1298 C C . ALA B 1 42 ? 10.078 -8.172 -10.922 1 97.5 42 ALA B C 1
ATOM 1300 O O . ALA B 1 42 ? 10.109 -6.957 -11.156 1 97.5 42 ALA B O 1
ATOM 1301 N N . THR B 1 43 ? 9.008 -8.852 -10.93 1 98 43 THR B N 1
ATOM 1302 C CA . THR B 1 43 ? 7.711 -8.227 -11.156 1 98 43 THR B CA 1
ATOM 1303 C C . THR B 1 43 ? 7.41 -7.199 -10.07 1 98 43 THR B C 1
ATOM 1305 O O . THR B 1 43 ? 6.973 -6.086 -10.359 1 98 43 THR B O 1
ATOM 1308 N N . ALA B 1 44 ? 7.629 -7.551 -8.828 1 98.62 44 ALA B N 1
ATOM 1309 C CA . ALA B 1 44 ? 7.379 -6.664 -7.691 1 98.62 44 ALA B CA 1
ATOM 1310 C C . ALA B 1 44 ? 8.297 -5.445 -7.734 1 98.62 44 ALA B C 1
ATOM 1312 O O . ALA B 1 44 ? 7.891 -4.344 -7.367 1 98.62 44 ALA B O 1
ATOM 1313 N N . ARG B 1 45 ? 9.547 -5.66 -8.133 1 98.75 45 ARG B N 1
ATOM 1314 C CA . ARG B 1 45 ? 10.492 -4.555 -8.242 1 98.75 45 ARG B CA 1
ATOM 1315 C C . ARG B 1 45 ? 9.992 -3.504 -9.227 1 98.75 45 ARG B C 1
ATOM 1317 O O . ARG B 1 45 ? 9.969 -2.312 -8.914 1 98.75 45 ARG B O 1
ATOM 1324 N N . ILE B 1 46 ? 9.57 -3.955 -10.367 1 98.69 46 ILE B N 1
ATOM 1325 C CA . ILE B 1 46 ? 9.086 -3.037 -11.398 1 98.69 46 ILE B CA 1
ATOM 1326 C C . ILE B 1 46 ? 7.805 -2.355 -10.922 1 98.69 46 ILE B C 1
ATOM 1328 O O . ILE B 1 46 ? 7.637 -1.147 -11.094 1 98.69 46 ILE B O 1
ATOM 1332 N N . ALA B 1 47 ? 6.93 -3.152 -10.312 1 98.88 47 ALA B N 1
ATOM 1333 C CA . ALA B 1 47 ? 5.68 -2.598 -9.805 1 98.88 47 ALA B CA 1
ATOM 1334 C C . ALA B 1 47 ? 5.949 -1.51 -8.766 1 98.88 47 ALA B C 1
ATOM 1336 O O . ALA B 1 47 ? 5.297 -0.463 -8.773 1 98.88 47 ALA B O 1
ATOM 1337 N N . GLY B 1 48 ? 6.887 -1.793 -7.852 1 98.94 48 GLY B N 1
ATOM 1338 C CA . GLY B 1 48 ? 7.25 -0.795 -6.859 1 98.94 48 GLY B CA 1
ATOM 1339 C C . GLY B 1 48 ? 7.754 0.498 -7.473 1 98.94 48 GLY B C 1
ATOM 1340 O O . GLY B 1 48 ? 7.348 1.586 -7.062 1 98.94 48 GLY B O 1
ATOM 1341 N N . ILE B 1 49 ? 8.617 0.374 -8.469 1 98.88 49 ILE B N 1
ATOM 1342 C CA . ILE B 1 49 ? 9.156 1.541 -9.156 1 98.88 49 ILE B CA 1
ATOM 1343 C C . ILE B 1 49 ? 8.023 2.316 -9.828 1 98.88 49 ILE B C 1
ATOM 1345 O O . ILE B 1 49 ? 7.938 3.539 -9.695 1 98.88 49 ILE B O 1
ATOM 1349 N N . MET B 1 50 ? 7.156 1.622 -10.477 1 98.62 50 MET B N 1
ATOM 1350 C CA . MET B 1 50 ? 6.039 2.264 -11.156 1 98.62 50 MET B CA 1
ATOM 1351 C C . MET B 1 50 ? 5.082 2.9 -10.156 1 98.62 50 MET B C 1
ATOM 1353 O O . MET B 1 50 ? 4.535 3.975 -10.406 1 98.62 50 MET B O 1
ATOM 1357 N N . GLY B 1 51 ? 4.887 2.229 -9.023 1 98.75 51 GLY B N 1
ATOM 1358 C CA . GLY B 1 51 ? 4.066 2.785 -7.961 1 98.75 51 GLY B CA 1
ATOM 1359 C C . GLY B 1 51 ? 4.582 4.113 -7.441 1 98.75 51 GLY B C 1
ATOM 1360 O O . GLY B 1 51 ? 3.805 5.043 -7.215 1 98.75 51 GLY B O 1
ATOM 1361 N N . ALA B 1 52 ? 5.855 4.176 -7.297 1 98.81 52 ALA B N 1
ATOM 1362 C CA . ALA B 1 52 ? 6.469 5.418 -6.848 1 98.81 52 ALA B CA 1
ATOM 1363 C C . ALA B 1 52 ? 6.148 6.566 -7.801 1 98.81 52 ALA B C 1
ATOM 1365 O O . ALA B 1 52 ? 5.973 7.711 -7.371 1 98.81 52 ALA B O 1
ATOM 1366 N N . LYS B 1 53 ? 6.078 6.273 -9.047 1 98.38 53 LYS B N 1
ATOM 1367 C CA . LYS B 1 53 ? 5.855 7.285 -10.078 1 98.38 53 LYS B CA 1
ATOM 1368 C C . LYS B 1 53 ? 4.391 7.719 -10.109 1 98.38 53 LYS B C 1
ATOM 1370 O O . LYS B 1 53 ? 4.055 8.734 -10.727 1 98.38 53 LYS B O 1
ATOM 1375 N N . LYS B 1 54 ? 3.525 7.051 -9.438 1 98.38 54 LYS B N 1
ATOM 1376 C CA . LYS B 1 54 ? 2.09 7.297 -9.539 1 98.38 54 LYS B CA 1
ATOM 1377 C C . LYS B 1 54 ? 1.556 7.945 -8.266 1 98.38 54 LYS B C 1
ATOM 1379 O O . LYS B 1 54 ? 0.343 8.086 -8.094 1 98.38 54 LYS B O 1
ATOM 1384 N N . VAL B 1 55 ? 2.414 8.367 -7.383 1 98.56 55 VAL B N 1
ATOM 1385 C CA . VAL B 1 55 ? 2.031 8.844 -6.059 1 98.56 55 VAL B CA 1
ATOM 1386 C C . VAL B 1 55 ? 1.05 10.008 -6.191 1 98.56 55 VAL B C 1
ATOM 1388 O O . VAL B 1 55 ? -0.005 10.008 -5.551 1 98.56 55 VAL B O 1
ATOM 1391 N N . PRO B 1 56 ? 1.28 10.984 -7.082 1 97.81 56 PRO B N 1
ATOM 1392 C CA . PRO B 1 56 ? 0.327 12.094 -7.141 1 97.81 56 PRO B CA 1
ATOM 1393 C C . PRO B 1 56 ? -1.051 11.664 -7.641 1 97.81 56 PRO B C 1
ATOM 1395 O O . PRO B 1 56 ? -2.045 12.352 -7.387 1 97.81 56 PRO B O 1
ATOM 1398 N N . GLU B 1 57 ? -1.187 10.5 -8.258 1 97.94 57 GLU B N 1
ATOM 1399 C CA . GLU B 1 57 ? -2.467 9.977 -8.734 1 97.94 57 GLU B CA 1
ATOM 1400 C C . GLU B 1 57 ? -3.168 9.172 -7.641 1 97.94 57 GLU B C 1
ATOM 1402 O O . GLU B 1 57 ? -4.395 9.047 -7.645 1 97.94 57 GLU B O 1
ATOM 1407 N N . LEU B 1 58 ? -2.414 8.625 -6.742 1 98.5 58 LEU B N 1
ATOM 1408 C CA . LEU B 1 58 ? -2.93 7.691 -5.746 1 98.5 58 LEU B CA 1
ATOM 1409 C C . LEU B 1 58 ? -3.256 8.414 -4.441 1 98.5 58 LEU B C 1
ATOM 1411 O O . LEU B 1 58 ? -4.246 8.094 -3.783 1 98.5 58 LEU B O 1
ATOM 1415 N N . ILE B 1 59 ? -2.342 9.305 -4.039 1 98.38 59 ILE B N 1
ATOM 1416 C CA . ILE B 1 59 ? -2.445 10 -2.76 1 98.38 59 ILE B CA 1
ATOM 1417 C C . ILE B 1 59 ? -2.842 11.461 -2.996 1 98.38 59 ILE B C 1
ATOM 1419 O O . ILE B 1 59 ? -2.018 12.273 -3.424 1 98.38 59 ILE B O 1
ATOM 1423 N N . PRO B 1 60 ? -4.02 11.742 -2.529 1 96.81 60 PRO B N 1
ATOM 1424 C CA . PRO B 1 60 ? -4.48 13.117 -2.729 1 96.81 60 PRO B CA 1
ATOM 1425 C C . PRO B 1 60 ? -3.58 14.148 -2.049 1 96.81 60 PRO B C 1
ATOM 1427 O O . PRO B 1 60 ? -3.023 13.875 -0.982 1 96.81 60 PRO B O 1
ATOM 1430 N N . LEU B 1 61 ? -3.377 15.281 -2.697 1 94.69 61 LEU B N 1
ATOM 1431 C CA . LEU B 1 61 ? -2.705 16.453 -2.154 1 94.69 61 LEU B CA 1
ATOM 1432 C C . LEU B 1 61 ? -1.191 16.328 -2.277 1 94.69 61 LEU B C 1
ATOM 1434 O O . LEU B 1 61 ? -0.45 17.234 -1.893 1 94.69 61 LEU B O 1
ATOM 1438 N N . CYS B 1 62 ? -0.691 15.133 -2.684 1 96.06 62 CYS B N 1
ATOM 1439 C CA . CYS B 1 62 ? 0.737 15.023 -2.955 1 96.06 62 CYS B CA 1
ATOM 1440 C C . CYS B 1 62 ? 1.122 15.828 -4.191 1 96.06 62 CYS B C 1
ATOM 1442 O O . CYS B 1 62 ? 0.344 15.93 -5.141 1 96.06 62 CYS B O 1
ATOM 1444 N N . HIS B 1 63 ? 2.209 16.391 -4.199 1 95.88 63 HIS B N 1
ATOM 1445 C CA . HIS B 1 63 ? 2.752 17.125 -5.34 1 95.88 63 HIS B CA 1
ATOM 1446 C C . HIS B 1 63 ? 3.26 16.172 -6.414 1 95.88 63 HIS B C 1
ATOM 1448 O O . HIS B 1 63 ? 3.625 15.031 -6.113 1 95.88 63 HIS B O 1
ATOM 1454 N N . GLN B 1 64 ? 3.289 16.594 -7.652 1 95.25 64 GLN B N 1
ATOM 1455 C CA . GLN B 1 64 ? 4.035 15.906 -8.695 1 95.25 64 GLN B CA 1
ATOM 1456 C C . GLN B 1 64 ? 5.535 16.156 -8.562 1 95.25 64 GLN B C 1
ATOM 1458 O O . GLN B 1 64 ? 5.98 17.312 -8.57 1 95.25 64 GLN B O 1
ATOM 1463 N N . ILE B 1 65 ? 6.195 15.148 -8.391 1 95.19 65 ILE B N 1
ATOM 1464 C CA . ILE B 1 65 ? 7.637 15.258 -8.18 1 95.19 65 ILE B CA 1
ATOM 1465 C C . ILE B 1 65 ? 8.383 14.57 -9.32 1 95.19 65 ILE B C 1
ATOM 1467 O O . ILE B 1 65 ? 8.008 13.477 -9.75 1 95.19 65 ILE B O 1
ATOM 1471 N N . ALA B 1 66 ? 9.406 15.234 -9.836 1 96 66 ALA B N 1
ATOM 1472 C CA . ALA B 1 66 ? 10.281 14.602 -10.812 1 96 66 ALA B CA 1
ATOM 1473 C C . ALA B 1 66 ? 11.297 13.688 -10.133 1 96 66 ALA B C 1
ATOM 1475 O O . ALA B 1 66 ? 12.344 14.141 -9.672 1 96 66 ALA B O 1
ATOM 1476 N N . LEU B 1 67 ? 11.055 12.406 -10.172 1 98.12 67 LEU B N 1
ATOM 1477 C CA . LEU B 1 67 ? 11.938 11.438 -9.531 1 98.12 67 LEU B CA 1
ATOM 1478 C C . LEU B 1 67 ? 13.219 11.25 -10.344 1 98.12 67 LEU B C 1
ATOM 1480 O O . LEU B 1 67 ? 13.172 11.102 -11.562 1 98.12 67 LEU B O 1
ATOM 1484 N N . SER B 1 68 ? 14.32 11.297 -9.656 1 98 68 SER B N 1
ATOM 1485 C CA . SER B 1 68 ? 15.594 11.062 -10.32 1 98 68 SER B CA 1
ATOM 1486 C C . SER B 1 68 ? 16.031 9.602 -10.188 1 98 68 SER B C 1
ATOM 1488 O O . SER B 1 68 ? 16.891 9.141 -10.93 1 98 68 SER B O 1
ATOM 1490 N N . GLY B 1 69 ? 15.484 8.906 -9.242 1 98.56 69 GLY B N 1
ATOM 1491 C CA . GLY B 1 69 ? 15.805 7.504 -9.055 1 98.56 69 GLY B CA 1
ATOM 1492 C C . GLY B 1 69 ? 14.891 6.809 -8.062 1 98.56 69 GLY B C 1
ATOM 1493 O O . GLY B 1 69 ? 14.492 7.402 -7.055 1 98.56 69 GLY B O 1
ATOM 1494 N N . VAL B 1 70 ? 14.586 5.613 -8.352 1 98.88 70 VAL B N 1
ATOM 1495 C CA . VAL B 1 70 ? 13.891 4.715 -7.441 1 98.88 70 VAL B CA 1
ATOM 1496 C C . VAL B 1 70 ? 14.539 3.334 -7.477 1 98.88 70 VAL B C 1
ATOM 1498 O O . VAL B 1 70 ? 14.742 2.766 -8.555 1 98.88 70 VAL B O 1
ATOM 1501 N N . LYS B 1 71 ? 14.922 2.9 -6.336 1 98.88 71 LYS B N 1
ATOM 1502 C CA . LYS B 1 71 ? 15.508 1.569 -6.199 1 98.88 71 LYS B CA 1
ATOM 1503 C C . LYS B 1 71 ? 14.703 0.716 -5.223 1 98.88 71 LYS B C 1
ATOM 1505 O O . LYS B 1 71 ? 14.375 1.165 -4.121 1 98.88 71 LYS B O 1
ATOM 1510 N N . VAL B 1 72 ? 14.328 -0.467 -5.621 1 98.94 72 VAL B N 1
ATOM 1511 C CA . VAL B 1 72 ? 13.602 -1.416 -4.777 1 98.94 72 VAL B CA 1
ATOM 1512 C C . VAL B 1 72 ? 14.43 -2.689 -4.609 1 98.94 72 VAL B C 1
ATOM 1514 O O . VAL B 1 72 ? 14.891 -3.273 -5.594 1 98.94 72 VAL B O 1
ATOM 1517 N N . GLU B 1 73 ? 14.586 -3.09 -3.365 1 98.88 73 GLU B N 1
ATOM 1518 C CA . GLU B 1 73 ? 15.391 -4.266 -3.053 1 98.88 73 GLU B CA 1
ATOM 1519 C C . GLU B 1 73 ? 14.641 -5.227 -2.137 1 98.88 73 GLU B C 1
ATOM 1521 O O . GLU B 1 73 ? 13.727 -4.816 -1.419 1 98.88 73 GLU B O 1
ATOM 1526 N N . PHE B 1 74 ? 15.086 -6.496 -2.24 1 98.69 74 PHE B N 1
ATOM 1527 C CA . PHE B 1 74 ? 14.453 -7.543 -1.449 1 98.69 74 PHE B CA 1
ATOM 1528 C C . PHE B 1 74 ? 15.5 -8.344 -0.681 1 98.69 74 PHE B C 1
ATOM 1530 O O . PHE B 1 74 ? 16.594 -8.586 -1.183 1 98.69 74 PHE B O 1
ATOM 1537 N N . ALA B 1 75 ? 15.188 -8.758 0.503 1 98.56 75 ALA B N 1
ATOM 1538 C CA . ALA B 1 75 ? 15.914 -9.766 1.277 1 98.56 75 ALA B CA 1
ATOM 1539 C C . ALA B 1 75 ? 14.984 -10.883 1.737 1 98.56 75 ALA B C 1
ATOM 1541 O O . ALA B 1 75 ? 13.984 -10.625 2.418 1 98.56 75 ALA B O 1
ATOM 1542 N N . LEU B 1 76 ? 15.336 -12.117 1.372 1 97.56 76 LEU B N 1
ATOM 1543 C CA . LEU B 1 76 ? 14.492 -13.258 1.719 1 97.56 76 LEU B CA 1
ATOM 1544 C C . LEU B 1 76 ? 14.891 -13.836 3.072 1 97.56 76 LEU B C 1
ATOM 1546 O O . LEU B 1 76 ? 16.078 -13.984 3.363 1 97.56 76 LEU B O 1
ATOM 1550 N N . ALA B 1 77 ? 13.953 -14.016 3.906 1 97.75 77 ALA B N 1
ATOM 1551 C CA . ALA B 1 77 ? 14.109 -14.766 5.148 1 97.75 77 ALA B CA 1
ATOM 1552 C C . ALA B 1 77 ? 13.406 -16.125 5.059 1 97.75 77 ALA B C 1
ATOM 1554 O O . ALA B 1 77 ? 13.094 -16.594 3.961 1 97.75 77 ALA B O 1
ATOM 1555 N N . GLU B 1 78 ? 13.25 -16.812 6.176 1 97.75 78 GLU B N 1
ATOM 1556 C CA . GLU B 1 78 ? 12.648 -18.141 6.18 1 97.75 78 GLU B CA 1
ATOM 1557 C C . GLU B 1 78 ? 11.164 -18.078 5.828 1 97.75 78 GLU B C 1
ATOM 1559 O O . GLU B 1 78 ? 10.641 -18.953 5.133 1 97.75 78 GLU B O 1
ATOM 1564 N N . THR B 1 79 ? 10.492 -17.031 6.367 1 98.69 79 THR B N 1
ATOM 1565 C CA . THR B 1 79 ? 9.055 -16.953 6.152 1 98.69 79 THR B CA 1
ATOM 1566 C C . THR B 1 79 ? 8.625 -15.531 5.82 1 98.69 79 THR B C 1
ATOM 1568 O O . THR B 1 79 ? 7.52 -15.109 6.172 1 98.69 79 THR B O 1
ATOM 1571 N N . ALA B 1 80 ? 9.609 -14.734 5.301 1 98.81 80 ALA B N 1
ATOM 1572 C CA . ALA B 1 80 ? 9.273 -13.344 5.02 1 98.81 80 ALA B CA 1
ATOM 1573 C C . ALA B 1 80 ? 10.156 -12.781 3.904 1 98.81 80 ALA B C 1
ATOM 1575 O O . ALA B 1 80 ? 11.258 -13.273 3.668 1 98.81 80 ALA B O 1
ATOM 1576 N N . VAL B 1 81 ? 9.641 -11.82 3.209 1 98.81 81 VAL B N 1
ATOM 1577 C CA . VAL B 1 81 ? 10.398 -11 2.271 1 98.81 81 VAL B CA 1
ATOM 1578 C C . VAL B 1 81 ? 10.5 -9.57 2.797 1 98.81 81 VAL B C 1
ATOM 1580 O O . VAL B 1 81 ? 9.484 -8.883 2.932 1 98.81 81 VAL B O 1
ATOM 1583 N N . HIS B 1 82 ? 11.688 -9.156 3.117 1 98.94 82 HIS B N 1
ATOM 1584 C CA . HIS B 1 82 ? 11.914 -7.766 3.482 1 98.94 82 HIS B CA 1
ATOM 1585 C C . HIS B 1 82 ? 12.102 -6.895 2.244 1 98.94 82 HIS B C 1
ATOM 1587 O O . HIS B 1 82 ? 12.852 -7.258 1.334 1 98.94 82 HIS B O 1
ATOM 1593 N N . ILE B 1 83 ? 11.422 -5.793 2.223 1 98.94 83 ILE B N 1
ATOM 1594 C CA . ILE B 1 83 ? 11.461 -4.867 1.096 1 98.94 83 ILE B CA 1
ATOM 1595 C C . ILE B 1 83 ? 12.055 -3.535 1.545 1 98.94 83 ILE B C 1
ATOM 1597 O O . ILE B 1 83 ? 11.695 -3.014 2.604 1 98.94 83 ILE B O 1
ATOM 1601 N N . THR B 1 84 ? 12.922 -2.99 0.818 1 98.94 84 THR B N 1
ATOM 1602 C CA . THR B 1 84 ? 13.367 -1.613 0.989 1 98.94 84 THR B CA 1
ATOM 1603 C C . THR B 1 84 ? 13.273 -0.848 -0.329 1 98.94 84 THR B C 1
ATOM 1605 O O . THR B 1 84 ? 13.5 -1.417 -1.399 1 98.94 84 THR B O 1
ATOM 1608 N N . ALA B 1 85 ? 12.93 0.395 -0.263 1 98.94 85 ALA B N 1
ATOM 1609 C CA . ALA B 1 85 ? 12.859 1.265 -1.434 1 98.94 85 ALA B CA 1
ATOM 1610 C C . ALA B 1 85 ? 13.508 2.617 -1.151 1 98.94 85 ALA B C 1
ATOM 1612 O O . ALA B 1 85 ? 13.281 3.215 -0.096 1 98.94 85 ALA B O 1
ATOM 1613 N N . THR B 1 86 ? 14.297 3.037 -2.047 1 98.94 86 THR B N 1
ATOM 1614 C CA . THR B 1 86 ? 14.906 4.363 -2.006 1 98.94 86 THR B CA 1
ATOM 1615 C C . THR B 1 86 ? 14.391 5.227 -3.156 1 98.94 86 THR B C 1
ATOM 1617 O O . THR B 1 86 ? 14.422 4.805 -4.316 1 98.94 86 THR B O 1
ATOM 1620 N N . ALA B 1 87 ? 13.938 6.383 -2.85 1 98.88 87 ALA B N 1
ATOM 1621 C CA . ALA B 1 87 ? 13.516 7.363 -3.846 1 98.88 87 ALA B CA 1
ATOM 1622 C C . ALA B 1 87 ? 14.359 8.633 -3.758 1 98.88 87 ALA B C 1
ATOM 1624 O O . ALA B 1 87 ? 14.703 9.078 -2.662 1 98.88 87 ALA B O 1
ATOM 1625 N N . LYS B 1 88 ? 14.617 9.195 -4.895 1 98.69 88 LYS B N 1
ATOM 1626 C CA . LYS B 1 88 ? 15.453 10.383 -4.977 1 98.69 88 LYS B CA 1
ATOM 1627 C C . LYS B 1 88 ? 14.852 11.414 -5.922 1 98.69 88 LYS B C 1
ATOM 1629 O O . LYS B 1 88 ? 14.195 11.055 -6.902 1 98.69 88 LYS B O 1
ATOM 1634 N N . THR B 1 89 ? 15.07 12.672 -5.559 1 98 89 THR B N 1
ATOM 1635 C CA . THR B 1 89 ? 14.656 13.773 -6.426 1 98 89 THR B CA 1
ATOM 1636 C C . THR B 1 89 ? 15.516 15.008 -6.184 1 98 89 THR B C 1
ATOM 1638 O O . THR B 1 89 ? 16.328 15.039 -5.254 1 98 89 THR B O 1
ATOM 1641 N N . ASN B 1 90 ? 15.484 15.938 -7.105 1 96.62 90 ASN B N 1
ATOM 1642 C CA . ASN B 1 90 ? 15.883 17.328 -6.918 1 96.62 90 ASN B CA 1
ATOM 1643 C C . ASN B 1 90 ? 14.703 18.281 -7.098 1 96.62 90 ASN B C 1
ATOM 1645 O O . ASN B 1 90 ? 14.43 18.734 -8.211 1 96.62 90 ASN B O 1
ATOM 1649 N N . ASP B 1 91 ? 14.016 18.5 -5.992 1 94.94 91 ASP B N 1
ATOM 1650 C CA . ASP B 1 91 ? 12.758 19.234 -6.078 1 94.94 91 ASP B CA 1
ATOM 1651 C C . ASP B 1 91 ? 12.469 19.984 -4.785 1 94.94 91 ASP B C 1
ATOM 1653 O O . ASP B 1 91 ? 13.375 20.219 -3.98 1 94.94 91 ASP B O 1
ATOM 1657 N N . ARG B 1 92 ? 11.297 20.547 -4.594 1 93.88 92 ARG B N 1
ATOM 1658 C CA . ARG B 1 92 ? 10.961 21.5 -3.539 1 93.88 92 ARG B CA 1
ATOM 1659 C C . ARG B 1 92 ? 10.266 20.797 -2.375 1 93.88 92 ARG B C 1
ATOM 1661 O O . ARG B 1 92 ? 10.008 21.422 -1.338 1 93.88 92 ARG B O 1
ATOM 1668 N N . THR B 1 93 ? 9.984 19.5 -2.545 1 92.75 93 THR B N 1
ATOM 1669 C CA . THR B 1 93 ? 9.32 18.75 -1.483 1 92.75 93 THR B CA 1
ATOM 1670 C C . THR B 1 93 ? 9.867 17.328 -1.412 1 92.75 93 THR B C 1
ATOM 1672 O O . THR B 1 93 ? 10.555 16.875 -2.33 1 92.75 93 THR B O 1
ATOM 1675 N N . GLY B 1 94 ? 9.617 16.672 -0.313 1 93.88 94 GLY B N 1
ATOM 1676 C CA . GLY B 1 94 ? 10.203 15.359 -0.047 1 93.88 94 GLY B CA 1
ATOM 1677 C C . GLY B 1 94 ? 9.609 14.25 -0.893 1 93.88 94 GLY B C 1
ATOM 1678 O O . GLY B 1 94 ? 8.586 14.453 -1.55 1 93.88 94 GLY B O 1
ATOM 1679 N N . VAL B 1 95 ? 10.305 13.141 -0.904 1 97.5 95 VAL B N 1
ATOM 1680 C CA . VAL B 1 95 ? 9.922 11.992 -1.714 1 97.5 95 VAL B CA 1
ATOM 1681 C C . VAL B 1 95 ? 9.555 10.82 -0.806 1 97.5 95 VAL B C 1
ATOM 1683 O O . VAL B 1 95 ? 9.711 9.656 -1.189 1 97.5 95 VAL B O 1
ATOM 1686 N N . GLU B 1 96 ? 9.141 11.117 0.442 1 98.31 96 GLU B N 1
ATOM 1687 C CA . GLU B 1 96 ? 8.82 10.078 1.416 1 98.31 96 GLU B CA 1
ATOM 1688 C C . GLU B 1 96 ? 7.684 9.188 0.917 1 98.31 96 GLU B C 1
ATOM 1690 O O . GLU B 1 96 ? 7.77 7.961 0.997 1 98.31 96 GLU B O 1
ATOM 1695 N N . MET B 1 97 ? 6.715 9.828 0.365 1 98.75 97 MET B N 1
ATOM 1696 C CA . MET B 1 97 ? 5.539 9.07 -0.049 1 98.75 97 MET B CA 1
ATOM 1697 C C . MET B 1 97 ? 5.852 8.188 -1.254 1 98.75 97 MET B C 1
ATOM 1699 O O . MET B 1 97 ? 5.301 7.094 -1.39 1 98.75 97 MET B O 1
ATOM 1703 N N . GLU B 1 98 ? 6.762 8.641 -2.104 1 98.88 98 GLU B N 1
ATOM 1704 C CA . GLU B 1 98 ? 7.203 7.816 -3.225 1 98.88 98 GLU B CA 1
ATOM 1705 C C . GLU B 1 98 ? 7.898 6.551 -2.738 1 98.88 98 GLU B C 1
ATOM 1707 O O . GLU B 1 98 ? 7.637 5.457 -3.246 1 98.88 98 GLU B O 1
ATOM 1712 N N . ALA B 1 99 ? 8.781 6.699 -1.733 1 98.94 99 ALA B N 1
ATOM 1713 C CA . ALA B 1 99 ? 9.453 5.531 -1.17 1 98.94 99 ALA B CA 1
ATOM 1714 C C . ALA B 1 99 ? 8.453 4.59 -0.506 1 98.94 99 ALA B C 1
ATOM 1716 O O . ALA B 1 99 ? 8.492 3.377 -0.732 1 98.94 99 ALA B O 1
ATOM 1717 N N . LEU B 1 100 ? 7.586 5.133 0.273 1 98.94 100 LEU B N 1
ATOM 1718 C CA . LEU B 1 100 ? 6.578 4.352 0.982 1 98.94 100 LEU B CA 1
ATOM 1719 C C . LEU B 1 100 ? 5.66 3.627 0 1 98.94 100 LEU B C 1
ATOM 1721 O O . LEU B 1 100 ? 5.363 2.445 0.179 1 98.94 100 LEU B O 1
ATOM 1725 N N . THR B 1 101 ? 5.227 4.312 -1.015 1 98.94 101 THR B N 1
ATOM 1726 C CA . THR B 1 101 ? 4.332 3.727 -2.006 1 98.94 101 THR B CA 1
ATOM 1727 C C . THR B 1 101 ? 5.039 2.623 -2.787 1 98.94 101 THR B C 1
ATOM 1729 O O . THR B 1 101 ? 4.434 1.601 -3.113 1 98.94 101 THR B O 1
ATOM 1732 N N . ALA B 1 102 ? 6.32 2.855 -3.086 1 98.94 102 ALA B N 1
ATOM 1733 C CA . ALA B 1 102 ? 7.094 1.809 -3.75 1 98.94 102 ALA B CA 1
ATOM 1734 C C . ALA B 1 102 ? 7.078 0.516 -2.939 1 98.94 102 ALA B C 1
ATOM 1736 O O . ALA B 1 102 ? 6.852 -0.565 -3.488 1 98.94 102 ALA B O 1
ATOM 1737 N N . VAL B 1 103 ? 7.281 0.638 -1.659 1 99 103 VAL B N 1
ATOM 1738 C CA . VAL B 1 103 ? 7.297 -0.52 -0.772 1 99 103 VAL B CA 1
ATOM 1739 C C . VAL B 1 103 ? 5.918 -1.181 -0.765 1 99 103 VAL B C 1
ATOM 1741 O O . VAL B 1 103 ? 5.809 -2.402 -0.894 1 99 103 VAL B O 1
ATOM 1744 N N . ALA B 1 104 ? 4.879 -0.408 -0.602 1 98.94 104 ALA B N 1
ATOM 1745 C CA . ALA B 1 104 ? 3.52 -0.935 -0.499 1 98.94 104 ALA B CA 1
ATOM 1746 C C . ALA B 1 104 ? 3.113 -1.655 -1.781 1 98.94 104 ALA B C 1
ATOM 1748 O O . ALA B 1 104 ? 2.588 -2.771 -1.734 1 98.94 104 ALA B O 1
ATOM 1749 N N . VAL B 1 105 ? 3.389 -1.041 -2.926 1 98.94 105 VAL B N 1
ATOM 1750 C CA . VAL B 1 105 ? 2.982 -1.621 -4.199 1 98.94 105 VAL B CA 1
ATOM 1751 C C . VAL B 1 105 ? 3.809 -2.873 -4.484 1 98.94 105 VAL B C 1
ATOM 1753 O O . VAL B 1 105 ? 3.283 -3.869 -4.992 1 98.94 105 VAL B O 1
ATOM 1756 N N . ALA B 1 106 ? 5.113 -2.828 -4.172 1 98.94 106 ALA B N 1
ATOM 1757 C CA . ALA B 1 106 ? 5.926 -4.035 -4.301 1 98.94 106 ALA B CA 1
ATOM 1758 C C . ALA B 1 106 ? 5.371 -5.164 -3.432 1 98.94 106 ALA B C 1
ATOM 1760 O O . ALA B 1 106 ? 5.258 -6.305 -3.885 1 98.94 106 ALA B O 1
ATOM 1761 N N . GLY B 1 107 ? 5.031 -4.844 -2.209 1 98.94 107 GLY B N 1
ATOM 1762 C CA . GLY B 1 107 ? 4.469 -5.832 -1.3 1 98.94 107 GLY B CA 1
ATOM 1763 C C . GLY B 1 107 ? 3.148 -6.398 -1.78 1 98.94 107 GLY B C 1
ATOM 1764 O O . GLY B 1 107 ? 2.928 -7.609 -1.718 1 98.94 107 GLY B O 1
ATOM 1765 N N . LEU B 1 108 ? 2.254 -5.539 -2.27 1 98.94 108 LEU B N 1
ATOM 1766 C CA . LEU B 1 108 ? 0.978 -5.98 -2.826 1 98.94 108 LEU B CA 1
ATOM 1767 C C . LEU B 1 108 ? 1.193 -6.879 -4.035 1 98.94 108 LEU B C 1
ATOM 1769 O O . LEU B 1 108 ? 0.466 -7.859 -4.227 1 98.94 108 LEU B O 1
ATOM 1773 N N . THR B 1 109 ? 2.168 -6.504 -4.824 1 98.88 109 THR B N 1
ATOM 1774 C CA . THR B 1 109 ? 2.471 -7.305 -6.004 1 98.88 109 THR B CA 1
ATOM 1775 C C . THR B 1 109 ? 2.965 -8.695 -5.605 1 98.88 109 THR B C 1
ATOM 1777 O O . THR B 1 109 ? 2.564 -9.695 -6.199 1 98.88 109 THR B O 1
ATOM 1780 N N . LEU B 1 110 ? 3.82 -8.719 -4.578 1 98.69 110 LEU B N 1
ATOM 1781 C CA . LEU B 1 110 ? 4.234 -10.023 -4.066 1 98.69 110 LEU B CA 1
ATOM 1782 C C . LEU B 1 110 ? 3.029 -10.828 -3.59 1 98.69 110 LEU B C 1
ATOM 1784 O O . LEU B 1 110 ? 2.932 -12.023 -3.863 1 98.69 110 LEU B O 1
ATOM 1788 N N . HIS B 1 111 ? 2.148 -10.18 -2.893 1 98.62 111 HIS B N 1
ATOM 1789 C CA . HIS B 1 111 ? 0.936 -10.852 -2.443 1 98.62 111 HIS B CA 1
ATOM 1790 C C . HIS B 1 111 ? 0.183 -11.469 -3.617 1 98.62 111 HIS B C 1
ATOM 1792 O O . HIS B 1 111 ? -0.22 -12.633 -3.557 1 98.62 111 HIS B O 1
ATOM 1798 N N . ASP B 1 112 ? -0.028 -10.742 -4.648 1 98.12 112 ASP B N 1
ATOM 1799 C CA . ASP B 1 112 ? -0.737 -11.242 -5.824 1 98.12 112 ASP B CA 1
ATOM 1800 C C . ASP B 1 112 ? -0.034 -12.461 -6.41 1 98.12 112 ASP B C 1
ATOM 1802 O O . ASP B 1 112 ? -0.689 -13.406 -6.863 1 98.12 112 ASP B O 1
ATOM 1806 N N . MET B 1 113 ? 1.29 -12.359 -6.457 1 97.31 113 MET B N 1
ATOM 1807 C CA . MET B 1 113 ? 2.096 -13.406 -7.074 1 97.31 113 MET B CA 1
ATOM 1808 C C . MET B 1 113 ? 2.033 -14.695 -6.262 1 97.31 113 MET B C 1
ATOM 1810 O O . MET B 1 113 ? 2.189 -15.789 -6.809 1 97.31 113 MET B O 1
ATOM 1814 N N . ILE B 1 114 ? 1.762 -14.578 -4.957 1 97.25 114 ILE B N 1
ATOM 1815 C CA . ILE B 1 114 ? 1.914 -15.773 -4.133 1 97.25 114 ILE B CA 1
ATOM 1816 C C . ILE B 1 114 ? 0.551 -16.203 -3.598 1 97.25 114 ILE B C 1
ATOM 1818 O O . ILE B 1 114 ? 0.434 -17.266 -2.963 1 97.25 114 ILE B O 1
ATOM 1822 N N . LYS B 1 115 ? -0.522 -15.5 -3.875 1 95.19 115 LYS B N 1
ATOM 1823 C CA . LYS B 1 115 ? -1.796 -15.688 -3.186 1 95.19 115 LYS B CA 1
ATOM 1824 C C . LYS B 1 115 ? -2.43 -17.016 -3.555 1 95.19 115 LYS B C 1
ATOM 1826 O O . LYS B 1 115 ? -3.256 -17.547 -2.809 1 95.19 115 LYS B O 1
ATOM 1831 N N . ALA B 1 116 ? -2.09 -17.641 -4.688 1 92.56 116 ALA B N 1
ATOM 1832 C CA . ALA B 1 116 ? -2.586 -18.969 -5.051 1 92.56 116 ALA B CA 1
ATOM 1833 C C . ALA B 1 116 ? -2.074 -20.031 -4.078 1 92.56 116 ALA B C 1
ATOM 1835 O O . ALA B 1 116 ? -2.752 -21.031 -3.83 1 92.56 116 ALA B O 1
ATOM 1836 N N . VAL B 1 117 ? -0.939 -19.828 -3.506 1 94.69 117 VAL B N 1
ATOM 1837 C CA . VAL B 1 117 ? -0.304 -20.781 -2.613 1 94.69 117 VAL B CA 1
ATOM 1838 C C . VAL B 1 117 ? -0.529 -20.375 -1.161 1 94.69 117 VAL B C 1
ATOM 1840 O O . VAL B 1 117 ? -0.703 -21.234 -0.287 1 94.69 117 VAL B O 1
ATOM 1843 N N . ASP B 1 118 ? -0.55 -19.094 -0.903 1 96.88 118 ASP B N 1
ATOM 1844 C CA . ASP B 1 118 ? -0.735 -18.578 0.448 1 96.88 118 ASP B CA 1
ATOM 1845 C C . ASP B 1 118 ? -1.618 -17.328 0.439 1 96.88 118 ASP B C 1
ATOM 1847 O O . ASP B 1 118 ? -1.116 -16.203 0.493 1 96.88 118 ASP B O 1
ATOM 1851 N N . PRO B 1 119 ? -2.887 -17.438 0.49 1 96.81 119 PRO B N 1
ATOM 1852 C CA . PRO B 1 119 ? -3.779 -16.281 0.533 1 96.81 119 PRO B CA 1
ATOM 1853 C C . PRO B 1 119 ? -3.695 -15.516 1.854 1 96.81 119 PRO B C 1
ATOM 1855 O O . PRO B 1 119 ? -4.219 -14.406 1.964 1 96.81 119 PRO B O 1
ATOM 1858 N N . ALA B 1 120 ? -3.018 -16.078 2.889 1 98.31 120 ALA B N 1
ATOM 1859 C CA . ALA B 1 120 ? -2.99 -15.492 4.227 1 98.31 120 ALA B CA 1
ATOM 1860 C C . ALA B 1 120 ? -1.763 -14.602 4.41 1 98.31 120 ALA B C 1
ATOM 1862 O O . ALA B 1 120 ? -1.532 -14.07 5.5 1 98.31 120 ALA B O 1
ATOM 1863 N N . ALA B 1 121 ? -0.972 -14.422 3.395 1 98.69 121 ALA B N 1
ATOM 1864 C CA . ALA B 1 121 ? 0.184 -13.531 3.48 1 98.69 121 ALA B CA 1
ATOM 1865 C C . ALA B 1 121 ? -0.228 -12.141 3.951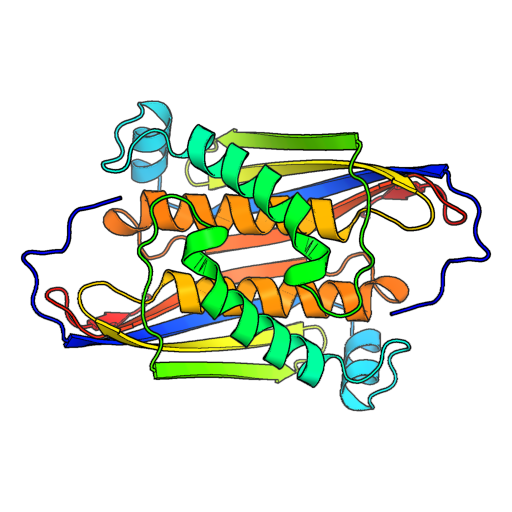 1 98.69 121 ALA B C 1
ATOM 1867 O O . ALA B 1 121 ? -1.366 -11.711 3.736 1 98.69 121 ALA B O 1
ATOM 1868 N N . THR B 1 122 ? 0.67 -11.445 4.645 1 98.88 122 THR B N 1
ATOM 1869 C CA . THR B 1 122 ? 0.401 -10.125 5.188 1 98.88 122 THR B CA 1
ATOM 1870 C C . THR B 1 122 ? 1.537 -9.156 4.855 1 98.88 122 THR B C 1
ATOM 1872 O O . THR B 1 122 ? 2.707 -9.547 4.859 1 98.88 122 THR B O 1
ATOM 1875 N N . LEU B 1 123 ? 1.227 -7.953 4.5 1 98.94 123 LEU B N 1
ATOM 1876 C CA . LEU B 1 123 ? 2.197 -6.871 4.387 1 98.94 123 LEU B CA 1
ATOM 1877 C C . LEU B 1 123 ? 2.246 -6.047 5.668 1 98.94 123 LEU B C 1
ATOM 1879 O O . LEU B 1 123 ? 1.238 -5.465 6.074 1 98.94 123 LEU B O 1
ATOM 1883 N N . ASP B 1 124 ? 3.43 -5.992 6.254 1 98.81 124 ASP B N 1
ATOM 1884 C CA . ASP B 1 124 ? 3.609 -5.371 7.562 1 98.81 124 ASP B CA 1
ATOM 1885 C C . ASP B 1 124 ? 4.711 -4.316 7.523 1 98.81 124 ASP B C 1
ATOM 1887 O O . ASP B 1 124 ? 5.59 -4.359 6.66 1 98.81 124 ASP B O 1
ATOM 1891 N N . ASP B 1 125 ? 4.586 -3.449 8.445 1 98.69 125 ASP B N 1
ATOM 1892 C CA . ASP B 1 125 ? 5.68 -2.559 8.82 1 98.69 125 ASP B CA 1
ATOM 1893 C C . ASP B 1 125 ? 6.105 -1.687 7.637 1 98.69 125 ASP B C 1
ATOM 1895 O O . ASP B 1 125 ? 7.297 -1.578 7.336 1 98.69 125 ASP B O 1
ATOM 1899 N N . VAL B 1 126 ? 5.184 -1.219 6.871 1 98.94 126 VAL B N 1
ATOM 1900 C CA . VAL B 1 126 ? 5.473 -0.185 5.883 1 98.94 126 VAL B CA 1
ATOM 1901 C C . VAL B 1 126 ? 5.758 1.14 6.586 1 98.94 126 VAL B C 1
ATOM 1903 O O . VAL B 1 126 ? 4.871 1.716 7.223 1 98.94 126 VAL B O 1
ATOM 1906 N N . ARG B 1 127 ? 6.98 1.582 6.418 1 98.94 127 ARG B N 1
ATOM 1907 C CA . ARG B 1 127 ? 7.406 2.697 7.258 1 98.94 127 ARG B CA 1
ATOM 1908 C C . ARG B 1 127 ? 8.555 3.465 6.609 1 98.94 127 ARG B C 1
ATOM 1910 O O . ARG B 1 127 ? 9.328 2.896 5.836 1 98.94 127 ARG B O 1
ATOM 1917 N N . LEU B 1 128 ? 8.609 4.73 6.969 1 98.94 128 LEU B N 1
ATOM 1918 C CA . LEU B 1 128 ? 9.781 5.527 6.633 1 98.94 128 LEU B CA 1
ATOM 1919 C C . LEU B 1 128 ? 10.961 5.168 7.535 1 98.94 128 LEU B C 1
ATOM 1921 O O . LEU B 1 128 ? 10.797 5.012 8.742 1 98.94 128 LEU B O 1
ATOM 1925 N N . ILE B 1 129 ? 12.078 4.957 6.965 1 98.88 129 ILE B N 1
ATOM 1926 C CA . ILE B 1 129 ? 13.281 4.617 7.723 1 98.88 129 ILE B CA 1
ATOM 1927 C C . ILE B 1 129 ? 14.172 5.852 7.863 1 98.88 129 ILE B C 1
ATOM 1929 O O . ILE B 1 129 ? 14.711 6.117 8.938 1 98.88 129 ILE B O 1
ATOM 1933 N N . ARG B 1 130 ? 14.273 6.59 6.727 1 98.75 130 ARG B N 1
ATOM 1934 C CA . ARG B 1 130 ? 15.156 7.754 6.691 1 98.75 130 ARG B CA 1
ATOM 1935 C C . ARG B 1 130 ? 14.75 8.711 5.574 1 98.75 130 ARG B C 1
ATOM 1937 O O . ARG B 1 130 ? 14.258 8.281 4.531 1 98.75 130 ARG B O 1
ATOM 1944 N N . LYS B 1 131 ? 14.977 9.961 5.82 1 98 131 LYS B N 1
ATOM 1945 C CA . LYS B 1 131 ? 14.852 10.953 4.758 1 98 131 LYS B CA 1
ATOM 1946 C C . LYS B 1 131 ? 15.922 12.031 4.879 1 98 131 LYS B C 1
ATOM 1948 O O . LYS B 1 131 ? 16.344 12.375 5.984 1 98 131 LYS B O 1
ATOM 1953 N N . ASP B 1 132 ? 16.328 12.508 3.797 1 97.44 132 ASP B N 1
ATOM 1954 C CA . ASP B 1 132 ? 17.359 13.523 3.703 1 97.44 132 ASP B CA 1
ATOM 1955 C C . ASP B 1 132 ? 16.953 14.656 2.762 1 97.44 132 ASP B C 1
ATOM 1957 O O . ASP B 1 132 ? 16.281 14.414 1.755 1 97.44 132 ASP B O 1
ATOM 1961 N N . GLY B 1 133 ? 17.422 15.875 3.172 1 93.44 133 GLY B N 1
ATOM 1962 C CA . GLY B 1 133 ? 17.266 17.016 2.271 1 93.44 133 GLY B CA 1
ATOM 1963 C C . GLY B 1 133 ? 16.266 18.031 2.768 1 93.44 133 GLY B C 1
ATOM 1964 O O . GLY B 1 133 ? 15.672 17.859 3.838 1 93.44 133 GLY B O 1
ATOM 1965 N N . GLY B 1 134 ? 16.141 19.078 2.068 1 87.19 134 GLY B N 1
ATOM 1966 C CA . GLY B 1 134 ? 15.234 20.156 2.416 1 87.19 134 GLY B CA 1
ATOM 1967 C C . GLY B 1 134 ? 15.664 20.922 3.652 1 87.19 134 GLY B C 1
ATOM 1968 O O . GLY B 1 134 ? 16.797 20.781 4.113 1 87.19 134 GLY B O 1
ATOM 1969 N N . LYS B 1 135 ? 14.797 21.75 4.121 1 83.81 135 LYS B N 1
ATOM 1970 C CA . LYS B 1 135 ? 15.062 22.594 5.285 1 83.81 135 LYS B CA 1
ATOM 1971 C C . LYS B 1 135 ? 15.211 21.75 6.547 1 83.81 135 LYS B C 1
ATOM 1973 O O . LYS B 1 135 ? 15.977 22.094 7.445 1 83.81 135 LYS B O 1
ATOM 1978 N N . ALA B 1 136 ? 14.523 20.641 6.531 1 87.44 136 ALA B N 1
ATOM 1979 C CA . ALA B 1 136 ? 14.469 19.812 7.727 1 87.44 136 ALA B CA 1
ATOM 1980 C C . ALA B 1 136 ? 15.719 18.938 7.848 1 87.44 136 ALA B C 1
ATOM 1982 O O . ALA B 1 136 ? 16 18.391 8.914 1 87.44 136 ALA B O 1
ATOM 1983 N N . GLY B 1 137 ? 16.516 18.859 6.777 1 93.12 137 GLY B N 1
ATOM 1984 C CA . GLY B 1 137 ? 17.719 18.047 6.84 1 93.12 137 GLY B CA 1
ATOM 1985 C C . GLY B 1 137 ? 17.438 16.562 6.891 1 93.12 137 GLY B C 1
ATOM 1986 O O . GLY B 1 137 ? 16.672 16.047 6.078 1 93.12 137 GLY B O 1
ATOM 1987 N N . THR B 1 138 ? 18.172 15.867 7.895 1 96.69 138 THR B N 1
ATOM 1988 C CA . THR B 1 138 ? 18.078 14.414 7.98 1 96.69 138 THR B CA 1
ATOM 1989 C C . THR B 1 138 ? 17.109 13.992 9.086 1 96.69 138 THR B C 1
ATOM 1991 O O . THR B 1 138 ? 17.141 14.547 10.188 1 96.69 138 THR B O 1
ATOM 1994 N N . TRP B 1 139 ? 16.234 13.117 8.734 1 97.44 139 TRP B N 1
ATOM 1995 C CA . TRP B 1 139 ? 15.398 12.414 9.703 1 97.44 139 TRP B CA 1
ATOM 1996 C C . TRP B 1 139 ? 15.672 10.914 9.656 1 97.44 139 TRP B C 1
ATOM 1998 O O . TRP B 1 139 ? 15.711 10.312 8.578 1 97.44 139 TRP B O 1
ATOM 2008 N N . GLU B 1 140 ? 15.891 10.289 10.812 1 97.94 140 GLU B N 1
ATOM 2009 C CA . GLU B 1 140 ? 16.062 8.844 10.93 1 97.94 140 GLU B CA 1
ATOM 2010 C C . GLU B 1 140 ? 15.094 8.25 11.945 1 97.94 140 GLU B C 1
ATOM 2012 O O . GLU B 1 140 ? 14.859 8.836 13 1 97.94 140 GLU B O 1
ATOM 2017 N N . ARG B 1 141 ? 14.625 7.152 11.562 1 98 141 ARG B N 1
ATOM 2018 C CA . ARG B 1 141 ? 13.656 6.496 12.438 1 98 141 ARG B CA 1
ATOM 2019 C C . ARG B 1 141 ? 14.281 6.113 13.773 1 98 141 ARG B C 1
ATOM 2021 O O . ARG B 1 141 ? 15.367 5.527 13.805 1 98 141 ARG B O 1
ATOM 2028 N N . PRO B 1 142 ? 13.641 6.457 14.859 1 91.94 142 PRO B N 1
ATOM 2029 C CA . PRO B 1 142 ? 14.195 6.117 16.172 1 91.94 142 PRO B CA 1
ATOM 2030 C C . PRO B 1 142 ? 14.141 4.617 16.469 1 91.94 142 PRO B C 1
ATOM 2032 O O . PRO B 1 142 ? 13.281 3.912 15.93 1 91.94 142 PRO B O 1
#

Solvent-accessible surface area (backbone atoms only — not comparable to full-atom values): 14256 Å² total; per-residue (Å²): 98,80,88,50,83,87,48,71,65,33,64,25,37,13,33,14,31,26,33,34,39,55,46,52,68,56,42,53,27,64,74,64,54,60,38,93,84,38,60,45,68,63,51,13,36,53,18,9,48,54,29,28,73,39,35,48,80,42,28,81,56,48,70,86,72,71,69,73,45,68,47,64,50,76,46,81,53,69,38,34,38,37,32,37,14,38,18,31,30,68,36,60,66,80,37,53,64,29,7,40,37,15,30,51,34,19,41,52,28,39,46,65,53,39,31,91,83,43,60,74,36,29,36,28,55,37,26,58,46,33,35,38,34,66,94,78,36,71,47,68,58,129,100,81,89,50,83,88,48,71,65,34,63,27,38,12,34,15,31,26,33,34,39,54,46,51,67,56,42,52,27,64,73,64,54,60,37,91,83,38,61,44,69,64,52,13,36,52,20,9,48,54,29,27,74,39,36,47,80,41,27,81,57,48,69,86,72,73,70,74,44,68,46,64,48,78,46,79,52,68,39,33,38,38,34,38,15,38,20,30,30,69,36,59,66,79,38,54,64,30,6,40,36,14,31,51,34,18,42,51,29,40,45,67,55,40,31,89,84,44,60,75,35,30,38,28,55,36,24,56,44,34,36,39,33,65,93,78,35,72,47,68,58,129